Protein AF-A0A949XVE2-F1 (afdb_monomer_lite)

Foldseek 3Di:
DPPDPEDDPCLLAADAEDEDEDDALVRLLRSLPRHRYQAYEYEYDLNQQPRVVPHCLVRLLSHLEYEDEPVSLVSRPCNVSSLLNHQWYWYQHVQQAIKIWHQAPVRDIDIDGDGQQAEPDDFPDQPCLRVLLVVQLVVQCVVVVHTGHHDHPVSNVVSSLLSSLFSQVVSHDPDDDTDDPVSSVVCVVVSYPPPPDPDPPDDDDDDDD

pLDDT: mean 90.98, std 14.24, range [38.12, 98.69]

Sequence (209 aa):
HAALRSVPPEAASPCDLRVVGSLPNRLAGEALRAPGAAVRYFAPAMRNMFDCNPPLSDFAEAIDVLSCNRREWESLADREEVAWRVPVLAITDGPEGSTVRFTTLEGDPGRVKVPAFPRSHPPRDTNRAGEAYAATLLATLLDAGWRPGVVERTLVEVAATRASAAAALELDRADFGFPTPEEIDEALRAGRVGAGRAFPEGAAQSNVP

Secondary structure (DSSP, 8-state):
-----S--GGGGS-EEEEEEES--HHHHHHHHHSTTEEEEEEE--HHHHH--SS-SGGGGGG-SEEEEEHHHHHH-TTHHHHHHH-SEEEEE-GGG-EEEEEE-TTS-EEEEEEPPPPBSS--S--TTHHHHHHHHHHHHHHHTT--SS---HHHHHHHHHHHHHHHHHHTT-SSS----HHHHHHHHHHTSBSSS----S--------

Radius of gyration: 17.99 Å; chains: 1; bounding box: 45×34×53 Å

Structure (mmCIF, N/CA/C/O backbone):
data_AF-A0A949XVE2-F1
#
_entry.id   AF-A0A949XVE2-F1
#
loop_
_atom_site.group_PDB
_atom_site.id
_atom_site.type_symbol
_atom_site.label_atom_id
_atom_site.label_alt_id
_atom_site.label_comp_id
_atom_site.label_asym_id
_atom_site.label_entity_id
_atom_site.label_seq_id
_atom_site.pdbx_PDB_ins_code
_atom_site.Cartn_x
_atom_site.Cartn_y
_atom_site.Cartn_z
_atom_site.occupancy
_atom_site.B_iso_or_equiv
_atom_site.auth_seq_id
_atom_site.auth_comp_id
_atom_site.auth_asym_id
_atom_site.auth_atom_id
_atom_site.pdbx_PDB_model_num
ATOM 1 N N . HIS A 1 1 ? -26.746 6.213 -10.204 1.00 44.81 1 HIS A N 1
ATOM 2 C CA . HIS A 1 1 ? -26.113 5.524 -9.062 1.00 44.81 1 HIS A CA 1
ATOM 3 C C . HIS A 1 1 ? -26.909 5.828 -7.805 1.00 44.81 1 HIS A C 1
ATOM 5 O O . HIS A 1 1 ? -27.024 6.996 -7.456 1.00 44.81 1 HIS A O 1
ATOM 11 N N . ALA A 1 2 ? -27.504 4.822 -7.158 1.00 47.97 2 ALA A N 1
ATOM 12 C CA . ALA A 1 2 ? -28.068 5.009 -5.824 1.00 47.97 2 ALA A CA 1
ATOM 13 C C . ALA A 1 2 ? -26.916 5.382 -4.879 1.00 47.97 2 ALA A C 1
ATOM 15 O O . ALA A 1 2 ? -25.936 4.644 -4.790 1.00 47.97 2 ALA A O 1
ATOM 16 N N . ALA A 1 3 ? -26.986 6.554 -4.250 1.00 68.44 3 ALA A N 1
ATOM 17 C CA . ALA A 1 3 ? -25.988 6.954 -3.269 1.00 68.44 3 ALA A CA 1
ATOM 18 C C . ALA A 1 3 ? -26.095 5.993 -2.077 1.00 68.44 3 ALA A C 1
ATOM 20 O O . ALA A 1 3 ? -27.118 5.999 -1.391 1.00 68.44 3 ALA A O 1
ATOM 21 N N . LEU A 1 4 ? -25.082 5.147 -1.861 1.00 74.94 4 LEU A N 1
ATOM 22 C CA . LEU A 1 4 ? -24.976 4.361 -0.631 1.00 74.94 4 LEU A CA 1
ATOM 23 C C . LEU A 1 4 ? -25.056 5.325 0.558 1.00 74.94 4 LEU A C 1
ATOM 25 O O . LEU A 1 4 ? -24.340 6.324 0.597 1.00 74.94 4 LEU A O 1
ATOM 29 N N . ARG A 1 5 ? -25.962 5.047 1.498 1.00 83.75 5 ARG A N 1
ATOM 30 C CA . ARG A 1 5 ? -26.179 5.869 2.703 1.00 83.75 5 ARG A CA 1
ATOM 31 C C . ARG A 1 5 ? -25.670 5.208 3.982 1.00 83.75 5 ARG A C 1
ATOM 33 O O . ARG A 1 5 ? -25.568 5.885 4.998 1.00 83.75 5 ARG A O 1
ATOM 40 N N . SER A 1 6 ? -25.375 3.914 3.919 1.00 87.38 6 SER A N 1
ATOM 41 C CA . SER A 1 6 ? -24.876 3.100 5.025 1.00 87.38 6 SER A CA 1
ATOM 42 C C . SER A 1 6 ? -24.072 1.926 4.483 1.00 87.38 6 SER A C 1
ATOM 44 O O . SER A 1 6 ? -24.310 1.470 3.360 1.00 87.38 6 SER A O 1
ATOM 46 N N . VAL A 1 7 ? -23.148 1.421 5.292 1.00 88.25 7 VAL A N 1
ATOM 47 C CA . VAL A 1 7 ? -22.422 0.182 5.002 1.00 88.25 7 VAL A CA 1
ATOM 48 C C . VAL A 1 7 ? -23.368 -1.025 5.151 1.00 88.25 7 VAL A C 1
ATOM 50 O O . VAL A 1 7 ? -24.167 -1.053 6.090 1.00 88.25 7 VAL A O 1
ATOM 53 N N . PRO A 1 8 ? -23.335 -2.003 4.227 1.00 88.38 8 PRO A N 1
ATOM 54 C CA . PRO A 1 8 ? -24.181 -3.192 4.301 1.00 88.38 8 PRO A CA 1
ATOM 55 C C . PRO A 1 8 ? -23.819 -4.081 5.516 1.00 88.38 8 PRO A C 1
ATOM 57 O O . PRO A 1 8 ? -22.637 -4.154 5.866 1.00 88.38 8 PRO A O 1
ATOM 60 N N . PRO A 1 9 ? -24.786 -4.768 6.163 1.00 86.75 9 PRO A N 1
ATOM 61 C CA . PRO A 1 9 ? -24.531 -5.626 7.331 1.00 86.75 9 PRO A CA 1
ATOM 62 C C . PRO A 1 9 ? -23.472 -6.708 7.092 1.00 86.75 9 PRO A C 1
ATOM 64 O O . PRO A 1 9 ? -22.739 -7.077 8.007 1.00 86.75 9 PRO A O 1
ATOM 67 N N . GLU A 1 10 ? -23.353 -7.181 5.853 1.00 88.94 10 GLU A N 1
ATOM 68 C CA . GLU A 1 10 ? -22.374 -8.167 5.402 1.00 88.94 10 GLU A CA 1
ATOM 69 C C . GLU A 1 10 ? -20.933 -7.707 5.640 1.00 88.94 10 GLU A C 1
ATOM 71 O O . GLU A 1 10 ? -20.047 -8.548 5.785 1.00 88.94 10 GLU A O 1
ATOM 76 N N . ALA A 1 11 ? -20.691 -6.395 5.754 1.00 88.06 11 ALA A N 1
ATOM 77 C CA . ALA A 1 11 ? -19.387 -5.860 6.121 1.00 88.06 11 ALA A CA 1
ATOM 78 C C . ALA A 1 11 ? -18.927 -6.299 7.518 1.00 88.06 11 ALA A C 1
ATOM 80 O O . ALA A 1 11 ? -17.738 -6.220 7.784 1.00 88.06 11 ALA A O 1
ATOM 81 N N . ALA A 1 12 ? -19.818 -6.771 8.397 1.00 92.00 12 ALA A N 1
ATOM 82 C CA . ALA A 1 12 ? -19.460 -7.342 9.698 1.00 92.00 12 ALA A CA 1
ATOM 83 C C . ALA A 1 12 ? -19.084 -8.837 9.634 1.00 92.00 12 ALA A C 1
ATOM 85 O O . ALA A 1 12 ? -18.747 -9.431 10.662 1.00 92.00 12 ALA A O 1
ATOM 86 N N . SER A 1 13 ? -19.162 -9.464 8.455 1.00 94.50 13 SER A N 1
ATOM 87 C CA . SER A 1 13 ? -18.815 -10.878 8.289 1.00 94.50 13 SER A CA 1
ATOM 88 C C . SER A 1 13 ? -17.315 -11.100 8.513 1.00 94.50 13 SER A C 1
ATOM 90 O O . SER A 1 13 ? -16.512 -10.250 8.111 1.00 94.50 13 SER A O 1
ATOM 92 N N . PRO A 1 14 ? -16.915 -12.237 9.113 1.00 97.12 14 PRO A N 1
ATOM 93 C CA . PRO A 1 14 ? -15.511 -12.606 9.222 1.00 97.12 14 PRO A CA 1
ATOM 94 C C . PRO A 1 14 ? -14.820 -12.653 7.856 1.00 97.12 14 PRO A C 1
ATOM 96 O O . PRO A 1 14 ? -15.333 -13.273 6.923 1.00 97.12 14 PRO A O 1
ATOM 99 N N . CYS A 1 15 ? -13.655 -12.022 7.741 1.00 95.81 15 CYS A N 1
ATOM 100 C CA . CYS A 1 15 ? -12.800 -12.100 6.562 1.00 95.81 15 CYS A CA 1
ATOM 101 C C . CYS A 1 15 ? -11.327 -11.896 6.934 1.00 95.81 15 CYS A C 1
ATOM 103 O O . CYS A 1 15 ? -11.005 -11.210 7.905 1.00 95.81 15 CYS A O 1
ATOM 105 N N . ASP A 1 16 ? -10.418 -12.456 6.139 1.00 95.56 16 ASP A N 1
ATOM 106 C CA . ASP A 1 16 ? -8.980 -12.262 6.363 1.00 95.56 16 ASP A CA 1
ATOM 107 C C . ASP A 1 16 ? -8.553 -10.824 6.047 1.00 95.56 16 ASP A C 1
ATOM 109 O O . ASP A 1 16 ? -7.753 -10.222 6.761 1.00 95.56 16 ASP A O 1
ATOM 113 N N . LEU A 1 17 ? -9.138 -10.245 4.997 1.00 97.12 17 LEU A N 1
ATOM 114 C CA . LEU A 1 17 ? -8.822 -8.907 4.525 1.00 97.12 17 LEU A CA 1
ATOM 115 C C . LEU A 1 17 ? -10.094 -8.133 4.172 1.00 97.12 17 LEU A C 1
ATOM 117 O O . LEU A 1 17 ? -10.945 -8.610 3.419 1.00 97.12 17 LEU A O 1
ATOM 121 N N . ARG A 1 18 ? -10.188 -6.896 4.662 1.00 97.50 18 ARG A N 1
ATOM 122 C CA . ARG A 1 18 ? -11.162 -5.902 4.211 1.00 97.50 18 ARG A CA 1
ATOM 123 C C . ARG A 1 18 ? -10.459 -4.773 3.474 1.00 97.50 18 ARG A C 1
ATOM 125 O O . ARG A 1 18 ? -9.683 -4.027 4.063 1.00 97.50 18 ARG A O 1
ATOM 132 N N . VAL A 1 19 ? -10.783 -4.629 2.194 1.00 97.25 19 VAL A N 1
ATOM 133 C CA . VAL A 1 19 ? -10.311 -3.538 1.337 1.00 97.25 19 VAL A CA 1
ATOM 134 C C . VAL A 1 19 ? -11.398 -2.477 1.265 1.00 97.25 19 VAL A C 1
ATOM 136 O O . VAL A 1 19 ? -12.495 -2.731 0.769 1.00 97.25 19 VAL A O 1
ATOM 139 N N . VAL A 1 20 ? -11.093 -1.277 1.747 1.00 96.81 20 VAL A N 1
ATOM 140 C CA . VAL A 1 20 ? -11.961 -0.110 1.615 1.00 96.81 20 VAL A CA 1
ATOM 141 C C . VAL A 1 20 ? -11.298 0.856 0.649 1.00 96.81 20 VAL A C 1
ATOM 143 O O . VAL A 1 20 ? -10.255 1.435 0.933 1.00 96.81 20 VAL A O 1
ATOM 146 N N . GLY A 1 21 ? -11.905 1.016 -0.519 1.00 93.31 21 GLY A N 1
ATOM 147 C CA . GLY A 1 21 ? -11.449 1.945 -1.537 1.00 93.31 21 GLY A CA 1
ATOM 148 C C . GLY A 1 21 ? -12.597 2.830 -1.968 1.00 93.31 21 GLY A C 1
ATOM 149 O O . GLY A 1 21 ? -13.732 2.377 -2.107 1.00 93.31 21 GLY A O 1
ATOM 150 N N . SER A 1 22 ? -12.304 4.097 -2.225 1.00 84.06 22 SER A N 1
ATOM 151 C CA . SER A 1 22 ? -13.236 4.963 -2.940 1.00 84.06 22 SER A CA 1
ATOM 152 C C . SER A 1 22 ? -14.628 5.195 -2.295 1.00 84.06 22 SER A C 1
ATOM 154 O O . SER A 1 22 ? -15.584 5.557 -2.986 1.00 84.06 22 SER A O 1
ATOM 156 N N . LEU A 1 23 ? -14.754 5.067 -0.973 1.00 93.12 23 LEU A N 1
ATOM 157 C CA . LEU A 1 23 ? -15.946 5.489 -0.221 1.00 93.12 23 LEU A CA 1
ATOM 158 C C . LEU A 1 23 ? -15.749 6.897 0.366 1.00 93.12 23 LEU A C 1
ATOM 160 O O . LEU A 1 23 ? -14.611 7.244 0.662 1.00 93.12 23 LEU A O 1
ATOM 164 N N . PRO A 1 24 ? -16.804 7.712 0.569 1.00 94.12 24 PRO A N 1
ATOM 165 C CA . PRO A 1 24 ? -16.736 8.905 1.426 1.00 94.12 24 PRO A CA 1
ATOM 166 C C . PRO A 1 24 ? -16.254 8.557 2.841 1.00 94.12 24 PRO A C 1
ATOM 168 O O . PRO A 1 24 ? -16.519 7.442 3.299 1.00 94.12 24 PRO A O 1
ATOM 171 N N . ASN A 1 25 ? -15.614 9.489 3.557 1.00 96.38 25 ASN A N 1
ATOM 172 C CA . ASN A 1 25 ? -14.935 9.179 4.825 1.00 96.38 25 ASN A CA 1
ATOM 173 C C . ASN A 1 25 ? -15.865 8.570 5.871 1.00 96.38 25 ASN A C 1
ATOM 175 O O . ASN A 1 25 ? -15.486 7.629 6.562 1.00 96.38 25 ASN A O 1
ATOM 179 N N . ARG A 1 26 ? -17.118 9.032 5.931 1.00 96.12 26 ARG A N 1
ATOM 180 C CA . ARG A 1 26 ? -18.117 8.462 6.839 1.00 96.12 26 ARG A CA 1
ATOM 181 C C . ARG A 1 26 ? -18.312 6.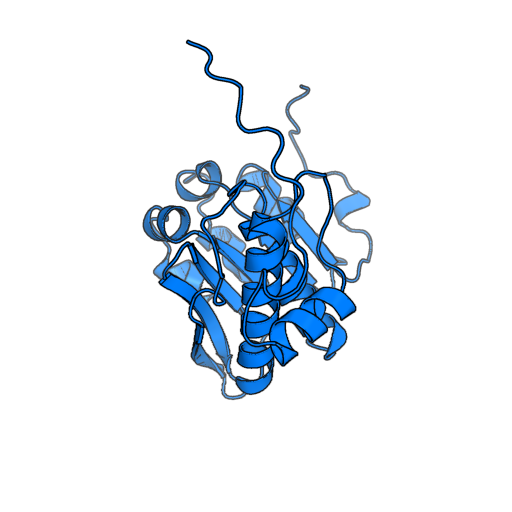963 6.592 1.00 96.12 26 ARG A C 1
ATOM 183 O O . ARG A 1 26 ? -18.226 6.172 7.525 1.00 96.12 26 ARG A O 1
ATOM 190 N N . LEU A 1 27 ? -18.552 6.573 5.339 1.00 95.94 27 LEU A N 1
ATOM 191 C CA . LEU A 1 27 ? -18.778 5.172 4.972 1.00 95.94 27 LEU A CA 1
ATOM 192 C C . LEU A 1 27 ? -17.489 4.351 5.048 1.00 95.94 27 LEU A C 1
ATOM 194 O O . LEU A 1 27 ? -17.534 3.184 5.425 1.00 95.94 27 LEU A O 1
ATOM 198 N N . ALA A 1 28 ? -16.343 4.954 4.724 1.00 96.81 28 ALA A N 1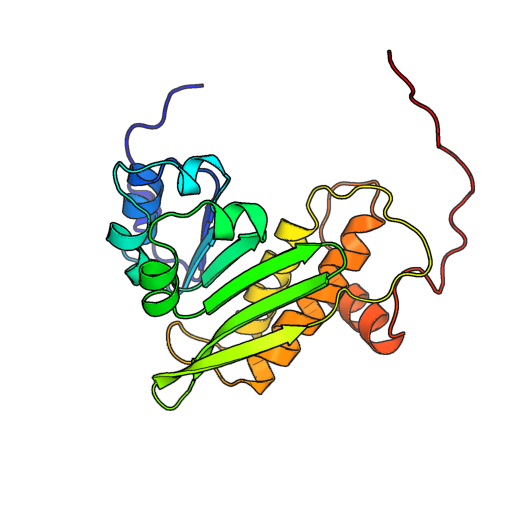
ATOM 199 C CA . ALA A 1 28 ? -15.048 4.310 4.891 1.00 96.81 28 ALA A CA 1
ATOM 200 C C . ALA A 1 28 ? -14.793 3.973 6.367 1.00 96.81 28 ALA A C 1
ATOM 202 O O . ALA A 1 28 ? -14.496 2.826 6.689 1.00 96.81 28 ALA A O 1
ATOM 203 N N . GLY A 1 29 ? -14.996 4.939 7.266 1.00 97.06 29 GLY A N 1
ATOM 204 C CA . GLY A 1 29 ? -14.857 4.751 8.706 1.00 97.06 29 GLY A CA 1
ATOM 205 C C . GLY A 1 29 ? -15.846 3.733 9.277 1.00 97.06 29 GLY A C 1
ATOM 206 O O . GLY A 1 29 ? -15.459 2.918 10.109 1.00 97.06 29 GLY A O 1
ATOM 207 N N . GLU A 1 30 ? -17.105 3.728 8.824 1.00 96.88 30 GLU A N 1
ATOM 208 C CA . GLU A 1 30 ? -18.083 2.686 9.182 1.00 96.88 30 GLU A CA 1
ATOM 209 C C . GLU A 1 30 ? -17.600 1.287 8.737 1.00 96.88 30 GLU A C 1
ATOM 211 O O . GLU A 1 30 ? -17.614 0.347 9.531 1.00 96.88 30 GLU A O 1
ATOM 216 N N . ALA A 1 31 ? -17.108 1.144 7.500 1.00 97.06 31 ALA A N 1
ATOM 217 C CA . ALA A 1 31 ? -16.666 -0.141 6.952 1.00 97.06 31 ALA A CA 1
ATOM 218 C C . ALA A 1 31 ? -15.383 -0.662 7.620 1.00 97.06 31 ALA A C 1
ATOM 220 O O . ALA A 1 31 ? -15.258 -1.857 7.893 1.00 97.06 31 ALA A O 1
ATOM 221 N N . LEU A 1 32 ? -14.432 0.226 7.909 1.00 97.56 32 LEU A N 1
ATOM 222 C CA . LEU A 1 32 ? -13.174 -0.110 8.578 1.00 97.56 32 LEU A CA 1
ATOM 223 C C . LEU A 1 32 ? -13.391 -0.498 10.048 1.00 97.56 32 LEU A C 1
ATOM 225 O O . LEU A 1 32 ? -12.736 -1.410 10.545 1.00 97.56 32 LEU A O 1
ATOM 229 N N . ARG A 1 33 ? -14.340 0.144 10.742 1.00 97.31 33 ARG A N 1
ATOM 230 C CA . ARG A 1 33 ? -14.673 -0.182 12.141 1.00 97.31 33 ARG A CA 1
ATOM 231 C C . ARG A 1 33 ? -15.575 -1.403 12.299 1.00 97.31 33 ARG A C 1
ATOM 233 O O . ARG A 1 33 ? -15.694 -1.905 13.415 1.00 97.31 33 ARG A O 1
ATOM 240 N N . ALA A 1 34 ? -16.227 -1.872 11.234 1.00 96.94 34 ALA A N 1
ATOM 241 C CA . ALA A 1 34 ? -17.043 -3.077 11.318 1.00 96.94 34 ALA A CA 1
ATOM 242 C C . ALA A 1 34 ? -16.195 -4.263 11.839 1.00 96.94 34 ALA A C 1
ATOM 244 O O . ALA A 1 34 ? -15.020 -4.389 11.485 1.00 96.94 34 ALA A O 1
ATOM 245 N N . PRO A 1 35 ? -16.743 -5.144 12.687 1.00 96.06 35 PRO A N 1
ATOM 246 C CA . PRO A 1 35 ? -15.991 -6.283 13.207 1.00 96.06 35 PRO A CA 1
ATOM 247 C C . PRO A 1 35 ? -15.708 -7.318 12.105 1.00 96.06 35 PRO A C 1
ATOM 249 O O . PRO A 1 35 ? -16.208 -7.207 10.986 1.00 96.06 35 PRO A O 1
ATOM 252 N N . GLY A 1 36 ? -14.901 -8.333 12.417 1.00 95.44 36 GLY A N 1
ATOM 253 C CA . GLY A 1 36 ? -14.737 -9.531 11.583 1.00 95.44 36 GLY A CA 1
ATOM 254 C C . GLY A 1 36 ? -13.540 -9.534 10.628 1.00 95.44 36 GLY A C 1
ATOM 255 O O . GLY A 1 36 ? -13.120 -10.612 10.225 1.00 95.44 36 GLY A O 1
ATOM 256 N N . ALA A 1 37 ? -12.945 -8.384 10.306 1.00 97.19 37 ALA A N 1
ATOM 257 C CA . ALA A 1 37 ? -11.731 -8.349 9.489 1.00 97.19 37 ALA A CA 1
ATOM 258 C C . ALA A 1 37 ? -10.484 -8.640 10.334 1.00 97.19 37 ALA A C 1
ATOM 260 O O . ALA A 1 37 ? -10.284 -7.992 11.362 1.00 97.19 37 ALA A O 1
ATOM 261 N N . ALA A 1 38 ? -9.631 -9.561 9.881 1.00 96.69 38 ALA A N 1
ATOM 262 C CA . ALA A 1 38 ? -8.312 -9.760 10.479 1.00 96.69 38 ALA A CA 1
ATOM 263 C C . ALA A 1 38 ? -7.327 -8.646 10.085 1.00 96.69 38 ALA A C 1
ATOM 265 O O . ALA A 1 38 ? -6.488 -8.274 10.899 1.00 96.69 38 ALA A O 1
ATOM 266 N N . VAL A 1 39 ? -7.448 -8.106 8.864 1.00 98.00 39 VAL A N 1
ATOM 267 C CA . VAL A 1 39 ? -6.665 -6.972 8.345 1.00 98.00 39 VAL A CA 1
ATOM 268 C C . VAL A 1 39 ? -7.566 -5.990 7.599 1.00 98.00 39 VAL A C 1
ATOM 270 O O . VAL A 1 39 ? -8.447 -6.389 6.836 1.00 98.00 39 VAL A O 1
ATOM 273 N N . ARG A 1 40 ? -7.335 -4.691 7.791 1.00 98.38 40 ARG A N 1
ATOM 274 C CA . ARG A 1 40 ? -8.104 -3.586 7.211 1.00 98.38 40 ARG A CA 1
ATOM 275 C C . ARG A 1 40 ? -7.184 -2.685 6.400 1.00 98.38 40 ARG A C 1
ATOM 277 O O . ARG A 1 40 ? -6.314 -2.001 6.936 1.00 98.38 40 ARG A O 1
ATOM 284 N N . TYR A 1 41 ? -7.401 -2.673 5.095 1.00 98.50 41 TYR A N 1
ATOM 285 C CA . TYR A 1 41 ? -6.657 -1.853 4.153 1.00 98.50 41 TYR A CA 1
ATOM 286 C C . TYR A 1 41 ? -7.525 -0.696 3.653 1.00 98.50 41 TYR A C 1
ATOM 288 O O . TYR A 1 41 ? -8.676 -0.902 3.253 1.00 98.50 41 TYR A O 1
ATOM 296 N N . PHE A 1 42 ? -6.961 0.511 3.633 1.00 98.31 42 PHE A N 1
ATOM 297 C CA . PHE A 1 42 ? -7.606 1.702 3.095 1.00 98.31 42 PHE A CA 1
ATOM 298 C C . PHE A 1 42 ? -6.817 2.280 1.913 1.00 98.31 42 PHE A C 1
ATOM 300 O O . PHE A 1 42 ? -5.653 2.658 2.047 1.00 98.31 42 PHE A O 1
ATOM 307 N N . ALA A 1 43 ? -7.488 2.386 0.763 1.00 96.44 43 ALA A N 1
ATOM 308 C CA . ALA A 1 43 ? -7.037 3.129 -0.413 1.00 96.44 43 ALA A CA 1
ATOM 309 C C . ALA A 1 43 ? -7.883 4.404 -0.557 1.00 96.44 43 ALA A C 1
ATOM 311 O O . ALA A 1 43 ? -8.929 4.381 -1.229 1.00 96.44 43 ALA A O 1
ATOM 312 N N . PRO A 1 44 ? -7.500 5.507 0.107 1.00 95.06 44 PRO A N 1
ATOM 313 C CA . PRO A 1 44 ? -8.156 6.785 -0.105 1.00 95.06 44 PRO A CA 1
ATOM 314 C C . PRO A 1 44 ? -7.966 7.255 -1.548 1.00 95.06 44 PRO A C 1
ATOM 316 O O . PRO A 1 44 ? -6.961 6.973 -2.188 1.00 95.06 44 PRO A O 1
ATOM 319 N N . ALA A 1 45 ? -8.931 8.025 -2.035 1.00 92.81 45 ALA A N 1
ATOM 320 C CA . ALA A 1 45 ? -8.766 8.871 -3.210 1.00 92.81 45 ALA A CA 1
ATOM 321 C C . ALA A 1 45 ? -8.629 10.335 -2.766 1.00 92.81 45 ALA A C 1
ATOM 323 O O . ALA A 1 45 ? -8.960 10.672 -1.629 1.00 92.81 45 ALA A O 1
ATOM 324 N N . MET A 1 46 ? -8.266 11.242 -3.677 1.00 94.06 46 MET A N 1
ATOM 325 C CA . MET A 1 46 ? -8.201 12.691 -3.396 1.00 94.06 46 MET A CA 1
ATOM 326 C C . MET A 1 46 ? -9.424 13.246 -2.639 1.00 94.06 46 MET A C 1
ATOM 328 O O . MET A 1 46 ? -9.262 14.097 -1.770 1.00 94.06 46 MET A O 1
ATOM 332 N N . ARG A 1 47 ? -10.647 12.755 -2.907 1.00 94.06 47 ARG A N 1
ATOM 333 C CA . ARG A 1 47 ? -11.850 13.193 -2.167 1.00 94.06 47 ARG A CA 1
ATOM 334 C C . ARG A 1 47 ? -11.754 12.948 -0.660 1.00 94.06 47 ARG A C 1
ATOM 336 O O . ARG A 1 47 ? -12.269 13.749 0.101 1.00 94.06 47 ARG A O 1
ATOM 343 N N . ASN A 1 48 ? -11.114 11.855 -0.248 1.00 95.69 48 ASN A N 1
ATOM 344 C CA . ASN A 1 48 ? -10.979 11.469 1.152 1.00 95.69 48 ASN A CA 1
ATOM 345 C C . ASN A 1 48 ? -10.049 12.435 1.881 1.00 95.69 48 ASN A C 1
ATOM 347 O O . ASN A 1 48 ? -10.308 12.786 3.024 1.00 95.69 48 ASN A O 1
ATOM 351 N N . MET A 1 49 ? -9.018 12.912 1.180 1.00 94.94 49 MET A N 1
ATOM 352 C CA . MET A 1 49 ? -8.014 13.822 1.729 1.00 94.94 49 MET A CA 1
ATOM 353 C C . MET A 1 49 ? -8.564 15.226 2.005 1.00 94.94 49 MET A C 1
ATOM 355 O O . MET A 1 49 ? -8.043 15.927 2.866 1.00 94.94 49 MET A O 1
ATOM 359 N N . PHE A 1 50 ? -9.624 15.626 1.295 1.00 93.75 50 PHE A N 1
ATOM 360 C CA . PHE A 1 50 ? -10.302 16.913 1.485 1.00 93.75 50 PHE A CA 1
ATOM 361 C C . PHE A 1 50 ? -11.578 16.831 2.327 1.00 93.75 50 PHE A C 1
ATOM 363 O O . PHE A 1 50 ? -12.130 17.867 2.699 1.00 93.75 50 PHE A O 1
ATOM 370 N N . ASP A 1 51 ? -12.082 15.628 2.586 1.00 91.62 51 ASP A N 1
ATOM 371 C CA . ASP A 1 51 ? -13.313 15.434 3.340 1.00 91.62 51 ASP A CA 1
ATOM 372 C C . ASP A 1 51 ? -13.027 15.599 4.839 1.00 91.62 51 ASP A C 1
ATOM 374 O O . ASP A 1 51 ? -12.368 14.778 5.472 1.00 91.62 51 ASP A O 1
ATOM 378 N N . CYS A 1 52 ? -13.506 16.708 5.401 1.00 90.62 52 CYS A N 1
ATOM 379 C CA . CYS A 1 52 ? -13.356 17.039 6.813 1.00 90.62 52 CYS A CA 1
ATOM 380 C C . CYS A 1 52 ? -14.517 16.528 7.680 1.00 90.62 52 CYS A C 1
ATOM 382 O O . CYS A 1 52 ? -14.610 16.917 8.844 1.00 90.62 52 CYS A O 1
ATOM 384 N N . ASN A 1 53 ? -15.421 15.696 7.144 1.00 90.81 53 ASN A N 1
ATOM 385 C CA . ASN A 1 53 ? -16.585 15.214 7.883 1.00 90.81 53 ASN A CA 1
ATOM 386 C C . ASN A 1 53 ? -16.923 13.729 7.612 1.00 90.81 53 ASN A C 1
ATOM 388 O O . ASN A 1 53 ? -17.799 13.419 6.794 1.00 90.81 53 ASN A O 1
ATOM 392 N N . PRO A 1 54 ? -16.325 12.796 8.374 1.00 94.38 54 PRO A N 1
ATOM 393 C CA . PRO A 1 54 ? -15.240 13.005 9.339 1.00 94.38 54 PRO A CA 1
ATOM 394 C C . PRO A 1 54 ? -13.867 13.159 8.649 1.00 94.38 54 PRO A C 1
ATOM 396 O O . PRO A 1 54 ? -13.698 12.647 7.537 1.00 94.38 54 PRO A O 1
ATOM 399 N N . PRO A 1 55 ? -12.875 13.812 9.287 1.00 96.44 55 PRO A N 1
ATOM 400 C CA . PRO A 1 55 ? -11.475 13.733 8.861 1.00 96.44 55 PRO A CA 1
ATOM 401 C C . PRO A 1 55 ? -10.933 12.293 8.971 1.00 96.44 55 PRO A C 1
ATOM 403 O O . PRO A 1 55 ? -11.555 11.428 9.595 1.00 96.44 55 PRO A O 1
ATOM 406 N N . LEU A 1 56 ? -9.773 12.008 8.367 1.00 96.75 56 LEU A N 1
ATOM 407 C CA . LEU A 1 56 ? -9.181 10.660 8.409 1.00 96.75 56 LEU A CA 1
ATOM 408 C C . LEU A 1 56 ? -8.711 10.280 9.814 1.00 96.75 56 LEU A C 1
ATOM 410 O O . LEU A 1 56 ? -8.825 9.112 10.193 1.00 96.75 56 LEU A O 1
ATOM 414 N N . SER A 1 57 ? -8.208 11.236 10.597 1.00 97.62 57 SER A N 1
ATOM 415 C CA . SER A 1 57 ? -7.707 10.992 11.949 1.00 97.62 57 SER A CA 1
ATOM 416 C C . SER A 1 57 ? -8.763 10.380 12.869 1.00 97.62 57 SER A C 1
ATOM 418 O O . SER A 1 57 ? -8.421 9.504 13.669 1.00 97.62 57 SER A O 1
ATOM 420 N N . ASP A 1 58 ? -10.042 10.728 12.694 1.00 97.81 58 ASP A N 1
ATOM 421 C CA . ASP A 1 58 ? -11.171 10.197 13.471 1.00 97.81 58 ASP A CA 1
ATOM 422 C C . ASP A 1 58 ? -11.299 8.670 13.386 1.00 97.81 58 ASP A C 1
ATOM 424 O O . ASP A 1 58 ? -11.828 8.034 14.301 1.00 97.81 58 ASP A O 1
ATOM 428 N N . PHE A 1 59 ? -10.865 8.059 12.281 1.00 97.62 59 PHE A N 1
ATOM 429 C CA . PHE A 1 59 ? -10.949 6.612 12.068 1.00 97.62 59 PHE A CA 1
ATOM 430 C C . PHE A 1 59 ? -9.610 5.958 11.721 1.00 97.62 59 PHE A C 1
ATOM 432 O O . PHE A 1 59 ? -9.595 4.785 11.356 1.00 97.62 59 PHE A O 1
ATOM 439 N N . ALA A 1 60 ? -8.491 6.667 11.883 1.00 97.69 60 ALA A N 1
ATOM 440 C CA . ALA A 1 60 ? -7.166 6.159 11.538 1.00 97.69 60 ALA A CA 1
ATOM 441 C C . ALA A 1 60 ? -6.782 4.878 12.304 1.00 97.69 60 ALA A C 1
ATOM 443 O O . ALA A 1 60 ? -6.174 3.988 11.725 1.00 97.69 60 ALA A O 1
ATOM 444 N N . GLU A 1 61 ? -7.211 4.727 13.561 1.00 97.12 61 GLU A N 1
ATOM 445 C CA . GLU A 1 61 ? -6.989 3.508 14.368 1.00 97.12 61 GLU A CA 1
ATOM 446 C C . GLU A 1 61 ? -7.713 2.266 13.814 1.00 97.12 61 GLU A C 1
ATOM 448 O O . GLU A 1 61 ? -7.412 1.126 14.174 1.00 97.12 61 GLU A O 1
ATOM 453 N N . ALA A 1 62 ? -8.701 2.474 12.939 1.00 98.00 62 ALA A N 1
ATOM 454 C CA . ALA A 1 62 ? -9.400 1.396 12.255 1.00 98.00 62 ALA A CA 1
ATOM 455 C C . ALA A 1 62 ? -8.704 0.961 10.953 1.00 98.00 62 ALA A C 1
ATOM 457 O O . ALA A 1 62 ? -9.225 0.100 10.247 1.00 98.00 62 ALA A O 1
ATOM 458 N N . ILE A 1 63 ? -7.561 1.560 10.617 1.00 98.38 63 ILE A N 1
ATOM 459 C CA . ILE A 1 63 ? -6.792 1.274 9.410 1.00 98.38 63 ILE A CA 1
ATOM 460 C C . ILE A 1 63 ? -5.508 0.562 9.820 1.00 98.38 63 ILE A C 1
ATOM 462 O O . ILE A 1 63 ? -4.703 1.117 10.559 1.00 98.38 63 ILE A O 1
ATOM 466 N N . ASP A 1 64 ? -5.289 -0.641 9.294 1.00 98.44 64 ASP A N 1
ATOM 467 C CA . ASP A 1 64 ? -4.051 -1.388 9.534 1.00 98.44 64 ASP A CA 1
ATOM 468 C C . ASP A 1 64 ? -2.988 -1.039 8.485 1.00 98.44 64 ASP A C 1
ATOM 470 O O . ASP A 1 64 ? -1.802 -0.929 8.797 1.00 98.44 64 ASP A O 1
ATOM 474 N N . VAL A 1 65 ? -3.426 -0.823 7.240 1.00 98.56 65 VAL A N 1
ATOM 475 C CA . VAL A 1 65 ? -2.574 -0.407 6.123 1.00 98.56 65 VAL A CA 1
ATOM 476 C C . VAL A 1 65 ? -3.258 0.703 5.328 1.00 98.56 65 VAL A C 1
ATOM 478 O O . VAL A 1 65 ? -4.384 0.528 4.861 1.00 98.56 65 VAL A O 1
ATOM 481 N N . LEU A 1 66 ? -2.571 1.827 5.124 1.00 98.38 66 LEU A N 1
ATOM 482 C CA . LEU A 1 66 ? -2.994 2.903 4.223 1.00 98.38 66 LEU A CA 1
ATOM 483 C C . LEU A 1 66 ? -2.011 3.008 3.060 1.00 98.38 66 LEU A C 1
ATOM 485 O O . LEU A 1 66 ? -0.804 3.111 3.286 1.00 98.38 66 LEU A O 1
ATOM 489 N N . SER A 1 67 ? -2.507 3.048 1.821 1.00 97.94 67 SER A N 1
ATOM 490 C CA . SER A 1 67 ? -1.674 3.396 0.664 1.00 97.94 67 SER A CA 1
ATOM 491 C C . SER A 1 67 ? -2.275 4.523 -0.162 1.00 97.94 67 SER A C 1
ATOM 493 O O . SER A 1 67 ? -3.460 4.508 -0.477 1.00 97.94 67 SER A O 1
ATOM 495 N N . CYS A 1 68 ? -1.448 5.509 -0.496 1.00 97.56 68 CYS A N 1
ATOM 496 C CA . CYS A 1 68 ? -1.822 6.651 -1.325 1.00 97.56 68 CYS A CA 1
ATOM 497 C C . CYS A 1 68 ? -0.603 7.181 -2.089 1.00 97.56 68 CYS A C 1
ATOM 499 O O . CYS A 1 68 ? 0.535 6.760 -1.847 1.00 97.56 68 CYS A O 1
ATOM 501 N N . ASN A 1 69 ? -0.820 8.099 -3.027 1.00 97.12 69 ASN A N 1
ATOM 502 C CA . ASN A 1 69 ? 0.285 8.813 -3.666 1.00 97.12 69 ASN A CA 1
ATOM 503 C C . ASN A 1 69 ? 0.714 10.054 -2.859 1.00 97.12 69 ASN A C 1
ATOM 505 O O . ASN A 1 69 ? -0.000 10.537 -1.981 1.00 97.12 69 ASN A O 1
ATOM 509 N N . ARG A 1 70 ? 1.901 10.590 -3.164 1.00 97.44 70 ARG A N 1
ATOM 510 C CA . ARG A 1 70 ? 2.494 11.763 -2.504 1.00 97.44 70 ARG A CA 1
ATOM 511 C C . ARG A 1 70 ? 1.543 12.953 -2.461 1.00 97.44 70 ARG A C 1
ATOM 513 O O . ARG A 1 70 ? 1.401 13.576 -1.416 1.00 97.44 70 ARG A O 1
ATOM 520 N N . ARG A 1 71 ? 0.887 13.254 -3.582 1.00 96.50 71 ARG A N 1
ATOM 521 C CA . ARG A 1 71 ? -0.007 14.409 -3.705 1.00 96.50 71 ARG A CA 1
ATOM 522 C C . ARG A 1 71 ? -1.243 14.258 -2.824 1.00 96.50 71 ARG A C 1
ATOM 524 O O . ARG A 1 71 ? -1.654 15.224 -2.186 1.00 96.50 71 ARG A O 1
ATOM 531 N N . GLU A 1 72 ? -1.824 13.063 -2.784 1.00 96.44 72 GLU A N 1
ATOM 532 C CA . GLU A 1 72 ? -2.922 12.730 -1.874 1.00 96.44 72 GLU A CA 1
ATOM 533 C C . GLU A 1 72 ? -2.481 12.909 -0.420 1.00 96.44 72 GLU A C 1
ATOM 535 O O . GLU A 1 72 ? -3.135 13.624 0.335 1.00 96.44 72 GLU A O 1
ATOM 540 N N . TRP A 1 73 ? -1.332 12.338 -0.055 1.00 97.56 73 TRP A N 1
ATOM 541 C CA . TRP A 1 73 ? -0.779 12.438 1.292 1.00 97.56 73 TRP A CA 1
ATOM 542 C C . TRP A 1 73 ? -0.522 13.882 1.741 1.00 97.56 73 TRP A C 1
ATOM 544 O O . TRP A 1 73 ? -0.853 14.267 2.860 1.00 97.56 73 TRP A O 1
ATOM 554 N N . GLU A 1 74 ? 0.062 14.704 0.873 1.00 97.38 74 GLU A N 1
ATOM 555 C CA . GLU A 1 74 ? 0.373 16.102 1.182 1.00 97.38 74 GLU A CA 1
ATOM 556 C C . GLU A 1 74 ? -0.874 16.983 1.288 1.00 97.38 74 GLU A C 1
ATOM 558 O O . GLU A 1 74 ? -0.848 17.990 1.998 1.00 97.38 74 GLU A O 1
ATOM 563 N N . SER A 1 75 ? -1.963 16.586 0.624 1.00 96.50 75 SER A N 1
ATOM 564 C CA . SER A 1 75 ? -3.251 17.286 0.672 1.00 96.50 75 SER A CA 1
ATOM 565 C C . SER A 1 75 ? -4.022 17.036 1.972 1.00 96.50 75 SER A C 1
ATOM 567 O O . SER A 1 75 ? -4.953 17.781 2.272 1.00 96.50 75 SER A O 1
ATOM 569 N N . LEU A 1 76 ? -3.650 16.008 2.738 1.00 96.94 76 LEU A N 1
ATOM 570 C CA . LEU A 1 76 ? -4.308 15.644 3.986 1.00 96.94 76 LEU A CA 1
ATOM 571 C C . LEU A 1 76 ? -3.895 16.594 5.125 1.00 96.94 76 LEU A C 1
ATOM 573 O O . LEU A 1 76 ? -2.715 16.704 5.472 1.00 96.94 76 LEU A O 1
ATOM 577 N N . ALA A 1 77 ? -4.871 17.290 5.711 1.00 95.31 77 ALA A N 1
ATOM 578 C CA . ALA A 1 77 ? -4.629 18.332 6.714 1.00 95.31 77 ALA A CA 1
ATOM 579 C C . ALA A 1 77 ? -4.083 17.780 8.045 1.00 95.31 77 ALA A C 1
ATOM 581 O O . ALA A 1 77 ? -3.195 18.368 8.656 1.00 95.31 77 ALA A O 1
ATOM 582 N N . ASP A 1 78 ? -4.588 16.626 8.465 1.00 95.88 78 ASP A N 1
ATOM 583 C CA . ASP A 1 78 ? -4.297 15.897 9.705 1.00 95.88 78 ASP A CA 1
ATOM 584 C C . ASP A 1 78 ? -3.278 14.759 9.494 1.00 95.88 78 ASP A C 1
ATOM 586 O O . ASP A 1 78 ? -3.198 13.808 10.275 1.00 95.88 78 ASP A O 1
ATOM 590 N N . ARG A 1 79 ? -2.457 14.853 8.439 1.00 96.88 79 ARG A N 1
ATOM 591 C CA . ARG A 1 79 ? -1.548 13.777 8.013 1.00 96.88 79 ARG A CA 1
ATOM 592 C C . ARG A 1 79 ? -0.592 13.282 9.099 1.00 96.88 79 ARG A C 1
ATOM 594 O O . ARG A 1 79 ? -0.319 12.091 9.166 1.00 96.88 79 ARG A O 1
ATOM 601 N N . GLU A 1 80 ? -0.080 14.152 9.967 1.00 96.25 80 GLU A N 1
ATOM 602 C CA . GLU A 1 80 ? 0.865 13.719 11.008 1.00 96.25 80 GLU A CA 1
ATOM 603 C C . GLU A 1 80 ? 0.176 12.863 12.077 1.00 96.25 80 GLU A C 1
ATOM 605 O O . GLU A 1 80 ? 0.745 11.875 12.537 1.00 96.25 80 GLU A O 1
ATOM 610 N N . GLU A 1 81 ? -1.073 13.190 12.415 1.00 96.56 81 GLU A N 1
ATOM 611 C CA . GLU A 1 81 ? -1.888 12.403 13.340 1.00 96.56 81 GLU A CA 1
ATOM 612 C C . GLU A 1 81 ? -2.247 11.042 12.733 1.00 96.56 81 GLU A C 1
ATOM 614 O O . GLU A 1 81 ? -2.098 10.007 13.383 1.00 96.56 81 GLU A O 1
ATOM 619 N N . VAL A 1 82 ? -2.637 11.021 11.456 1.00 97.25 82 VAL A N 1
ATOM 620 C CA . VAL A 1 82 ? -2.900 9.774 10.725 1.00 97.25 82 VAL A CA 1
ATOM 621 C C . VAL A 1 82 ? -1.639 8.910 10.645 1.00 97.25 82 VAL A C 1
ATOM 623 O O . VAL A 1 82 ? -1.694 7.718 10.934 1.00 97.25 82 VAL A O 1
ATOM 626 N N . ALA A 1 83 ? -0.483 9.496 10.327 1.00 96.12 83 ALA A N 1
ATOM 627 C CA . ALA A 1 83 ? 0.775 8.756 10.225 1.00 96.12 83 ALA A CA 1
ATOM 628 C C . ALA A 1 83 ? 1.273 8.179 11.553 1.00 96.12 83 ALA A C 1
ATOM 630 O O . ALA A 1 83 ? 2.127 7.294 11.542 1.00 96.12 83 ALA A O 1
ATOM 631 N N . TRP A 1 84 ? 0.800 8.712 12.680 1.00 94.31 84 TRP A N 1
ATOM 632 C CA . TRP A 1 84 ? 1.084 8.168 14.002 1.00 94.31 84 TRP A CA 1
ATOM 633 C C . TRP A 1 84 ? 0.178 6.982 14.352 1.00 94.31 84 TRP A C 1
ATOM 635 O O . TRP A 1 84 ? 0.616 6.054 15.024 1.00 94.31 84 TRP A O 1
ATOM 645 N N . ARG A 1 85 ? -1.081 7.004 13.898 1.00 95.94 85 ARG A N 1
ATOM 646 C CA . ARG A 1 85 ? -2.100 6.004 14.255 1.00 95.94 85 ARG A CA 1
ATOM 647 C C . ARG A 1 85 ? -2.134 4.791 13.326 1.00 95.94 85 ARG A C 1
ATOM 649 O O . ARG A 1 85 ? -2.538 3.720 13.765 1.00 95.94 85 ARG A O 1
ATOM 656 N N . VAL A 1 86 ? -1.742 4.951 12.061 1.00 97.06 86 VAL A N 1
ATOM 657 C CA . VAL A 1 86 ? -1.771 3.862 11.073 1.00 97.06 86 VAL A CA 1
ATOM 658 C C . VAL A 1 86 ? -0.499 3.006 11.179 1.00 97.06 86 VAL A C 1
ATOM 660 O O . VAL A 1 86 ? 0.591 3.538 10.948 1.00 97.06 86 VAL A O 1
ATOM 663 N N . PRO A 1 87 ? -0.606 1.688 11.445 1.00 96.62 87 PRO A N 1
ATOM 664 C CA . PRO A 1 87 ? 0.556 0.815 11.624 1.00 96.62 87 PRO A CA 1
ATOM 665 C C . PRO A 1 87 ? 1.454 0.681 10.395 1.00 96.62 87 PRO A C 1
ATOM 667 O O . PRO A 1 87 ? 2.662 0.539 10.554 1.00 96.62 87 PRO A O 1
ATOM 670 N N . VAL A 1 88 ? 0.896 0.716 9.178 1.00 98.31 88 VAL A N 1
ATOM 671 C CA . VAL A 1 88 ? 1.660 0.726 7.920 1.00 98.31 88 VAL A CA 1
ATOM 672 C C . VAL A 1 88 ? 1.100 1.784 6.970 1.00 98.31 88 VAL A C 1
ATOM 674 O O . VAL A 1 88 ? -0.035 1.694 6.508 1.00 98.31 88 VAL A O 1
ATOM 677 N N . LEU A 1 89 ? 1.919 2.773 6.623 1.00 98.50 89 LEU A N 1
ATOM 678 C CA . LEU A 1 89 ? 1.581 3.847 5.690 1.00 98.50 89 LEU A CA 1
ATOM 679 C C . LEU A 1 89 ? 2.534 3.815 4.493 1.00 98.50 89 LEU A C 1
ATOM 681 O O . LEU A 1 89 ? 3.720 4.117 4.629 1.00 98.50 89 LEU A O 1
ATOM 685 N N . ALA A 1 90 ? 2.011 3.495 3.312 1.00 98.62 90 ALA A N 1
ATOM 686 C CA . ALA A 1 90 ? 2.761 3.453 2.064 1.00 98.62 90 ALA A CA 1
ATOM 687 C C . ALA A 1 90 ? 2.421 4.645 1.157 1.00 98.62 90 ALA A C 1
ATOM 689 O O . ALA A 1 90 ? 1.317 4.744 0.622 1.00 98.62 90 ALA A O 1
ATOM 690 N N . ILE A 1 91 ? 3.400 5.523 0.946 1.00 98.56 91 ILE A N 1
ATOM 691 C CA . ILE A 1 91 ? 3.292 6.703 0.084 1.00 98.56 91 ILE A CA 1
ATOM 692 C C . ILE A 1 91 ? 4.076 6.435 -1.198 1.00 98.56 91 ILE A C 1
ATOM 694 O O . ILE A 1 91 ? 5.299 6.282 -1.157 1.00 98.56 91 ILE A O 1
ATOM 698 N N . THR A 1 92 ? 3.381 6.387 -2.330 1.00 98.44 92 THR A N 1
ATOM 699 C CA . THR A 1 92 ? 3.989 6.248 -3.663 1.00 98.44 92 THR A CA 1
ATOM 700 C C . THR A 1 92 ? 4.288 7.617 -4.275 1.00 98.44 92 THR A C 1
ATOM 702 O O . THR A 1 92 ? 3.564 8.583 -4.054 1.00 98.44 92 THR A O 1
ATOM 705 N N . ASP A 1 93 ? 5.374 7.718 -5.032 1.00 97.44 93 ASP A N 1
ATOM 706 C CA . ASP A 1 93 ? 5.930 8.978 -5.541 1.00 97.44 93 ASP A CA 1
ATOM 707 C C . ASP A 1 93 ? 6.388 8.839 -7.004 1.00 97.44 93 ASP A C 1
ATOM 709 O O . ASP A 1 93 ? 7.410 9.374 -7.429 1.00 97.44 93 ASP A O 1
ATOM 713 N N . GLY A 1 94 ? 5.649 8.031 -7.774 1.00 94.62 94 GLY A N 1
ATOM 714 C CA . GLY A 1 94 ? 5.912 7.756 -9.187 1.00 94.62 94 GLY A CA 1
ATOM 715 C C . GLY A 1 94 ? 7.388 7.415 -9.462 1.00 94.62 94 GLY A C 1
ATOM 716 O O . GLY A 1 94 ? 7.871 6.401 -8.954 1.00 94.62 94 GLY A O 1
ATOM 717 N N . PRO A 1 95 ? 8.118 8.229 -10.249 1.00 95.19 95 PRO A N 1
ATOM 718 C CA . PRO A 1 95 ? 9.520 7.974 -10.592 1.00 95.19 95 PRO A CA 1
ATOM 719 C C . PRO A 1 95 ? 10.487 8.037 -9.395 1.00 95.19 95 PRO A C 1
ATOM 721 O O . PRO A 1 95 ? 11.564 7.450 -9.465 1.00 95.19 95 PRO A O 1
ATOM 724 N N . GLU A 1 96 ? 10.109 8.681 -8.287 1.00 97.19 96 GLU A N 1
ATOM 725 C CA . GLU A 1 96 ? 10.924 8.758 -7.065 1.00 97.19 96 GLU A CA 1
ATOM 726 C C . GLU A 1 96 ? 10.768 7.518 -6.161 1.00 97.19 96 GLU A C 1
ATOM 728 O O . GLU A 1 96 ? 11.465 7.380 -5.148 1.00 97.19 96 GLU A O 1
ATOM 733 N N . GLY A 1 97 ? 9.873 6.595 -6.533 1.00 98.06 97 GLY A N 1
ATOM 734 C CA . GLY A 1 97 ? 9.629 5.339 -5.834 1.00 98.06 97 GLY A CA 1
ATOM 735 C C . GLY A 1 97 ? 8.582 5.457 -4.736 1.00 98.06 97 GLY A C 1
ATOM 736 O O . GLY A 1 97 ? 7.477 5.940 -4.969 1.00 98.06 97 GLY A O 1
ATOM 737 N N . SER A 1 98 ? 8.892 4.972 -3.538 1.00 98.62 98 SER A N 1
ATOM 738 C CA . SER A 1 98 ? 7.961 4.969 -2.415 1.00 98.62 98 SER A CA 1
ATOM 739 C C . SER A 1 98 ? 8.652 5.159 -1.068 1.00 98.62 98 SER A C 1
ATOM 741 O O . SER A 1 98 ? 9.852 4.939 -0.880 1.00 98.62 98 SER A O 1
ATOM 743 N N . THR A 1 99 ? 7.870 5.602 -0.091 1.00 98.69 99 THR A N 1
ATOM 744 C CA . THR A 1 99 ? 8.226 5.585 1.326 1.00 98.69 99 THR A CA 1
ATOM 745 C C . THR A 1 99 ? 7.183 4.773 2.075 1.00 98.69 99 THR A C 1
ATOM 747 O O . THR A 1 99 ? 5.998 5.079 1.985 1.00 98.69 99 THR A O 1
ATOM 750 N N . VAL A 1 100 ? 7.625 3.794 2.860 1.00 98.69 100 VAL A N 1
ATOM 751 C CA . VAL A 1 100 ? 6.769 3.060 3.792 1.00 98.69 100 VAL A CA 1
ATOM 752 C C . VAL A 1 100 ? 7.160 3.440 5.215 1.00 98.69 100 VAL A C 1
ATOM 754 O O . VAL A 1 100 ? 8.309 3.250 5.621 1.00 98.69 100 VAL A O 1
ATOM 757 N N . ARG A 1 101 ? 6.219 4.027 5.954 1.00 98.38 101 ARG A N 1
ATOM 758 C CA . ARG A 1 101 ? 6.295 4.198 7.408 1.00 98.38 101 ARG A CA 1
ATOM 759 C C . ARG A 1 101 ? 5.603 3.020 8.073 1.00 98.38 101 ARG A C 1
ATOM 761 O O . ARG A 1 101 ? 4.609 2.528 7.545 1.00 98.38 101 ARG A O 1
ATOM 768 N N . PHE A 1 102 ? 6.128 2.584 9.206 1.00 98.12 102 PHE A N 1
ATOM 769 C CA . PHE A 1 102 ? 5.555 1.467 9.940 1.00 98.12 102 PHE A CA 1
ATOM 770 C C . PHE A 1 102 ? 5.881 1.528 11.431 1.00 98.12 102 PHE A C 1
ATOM 772 O O . PHE A 1 102 ? 6.779 2.267 11.823 1.00 98.12 102 PHE A O 1
ATOM 779 N N . THR A 1 103 ? 5.190 0.747 12.255 1.00 96.00 103 THR A N 1
ATOM 780 C CA . THR A 1 103 ? 5.550 0.546 13.667 1.00 96.00 103 THR A CA 1
ATOM 781 C C . THR A 1 103 ? 6.517 -0.636 13.794 1.00 96.00 103 THR A C 1
ATOM 783 O O . THR A 1 103 ? 6.206 -1.735 13.334 1.00 96.00 103 THR A O 1
ATOM 786 N N . THR A 1 104 ? 7.700 -0.432 14.379 1.00 94.94 104 THR A N 1
ATOM 787 C CA . THR A 1 104 ? 8.686 -1.507 14.598 1.00 94.94 104 THR A CA 1
ATOM 788 C C . THR A 1 104 ? 8.261 -2.433 15.739 1.00 94.94 104 THR A C 1
ATOM 790 O O . THR A 1 104 ? 7.295 -2.156 16.449 1.00 94.94 104 THR A O 1
ATOM 793 N N . LEU A 1 105 ? 8.994 -3.533 15.944 1.00 92.50 105 LEU A N 1
ATOM 794 C CA . LEU A 1 105 ? 8.741 -4.474 17.043 1.00 92.50 105 LEU A CA 1
ATOM 795 C C . LEU A 1 105 ? 8.864 -3.824 18.431 1.00 92.50 105 LEU A C 1
ATOM 797 O O . LEU A 1 105 ? 8.205 -4.254 19.373 1.00 92.50 105 LEU A O 1
ATOM 801 N N . GLU A 1 106 ? 9.670 -2.771 18.544 1.00 93.50 106 GLU A N 1
ATOM 802 C CA . GLU A 1 106 ? 9.866 -1.975 19.758 1.00 93.50 106 GLU A CA 1
ATOM 803 C C . GLU A 1 106 ? 8.740 -0.951 19.988 1.00 93.50 106 GLU A C 1
ATOM 805 O O . GLU A 1 106 ? 8.701 -0.304 21.032 1.00 93.50 106 GLU A O 1
ATOM 810 N N . GLY A 1 107 ? 7.814 -0.805 19.033 1.00 89.94 107 GLY A N 1
ATOM 811 C CA . GLY A 1 107 ? 6.766 0.218 19.059 1.00 89.94 107 GLY A CA 1
ATOM 812 C C . GLY A 1 107 ? 7.204 1.575 18.500 1.00 89.94 107 GLY A C 1
ATOM 813 O O . GLY A 1 107 ? 6.403 2.509 18.481 1.00 89.94 107 GLY A O 1
ATOM 814 N N . ASP A 1 108 ? 8.443 1.689 18.018 1.00 92.31 108 ASP A N 1
ATOM 815 C CA . ASP A 1 108 ? 8.997 2.923 17.466 1.00 92.31 108 ASP A CA 1
ATOM 816 C C . ASP A 1 108 ? 8.576 3.141 15.999 1.00 92.31 108 ASP A C 1
ATOM 818 O O . ASP A 1 108 ? 8.225 2.197 15.283 1.00 92.31 108 ASP A O 1
ATOM 822 N N . PRO A 1 109 ? 8.618 4.385 15.490 1.00 94.25 109 PRO A N 1
ATOM 823 C CA . PRO A 1 109 ? 8.368 4.654 14.081 1.00 94.25 109 PRO A CA 1
ATOM 824 C C . PRO A 1 109 ? 9.541 4.193 13.199 1.00 94.25 109 PRO A C 1
ATOM 826 O O . PRO A 1 109 ? 10.630 4.769 13.199 1.00 94.25 109 PRO A O 1
ATOM 829 N N . GLY A 1 110 ? 9.284 3.192 12.365 1.00 97.25 110 GLY A N 1
ATOM 830 C CA . GLY A 1 110 ? 10.145 2.732 11.285 1.00 97.25 110 GLY A CA 1
ATOM 831 C C . GLY A 1 110 ? 9.875 3.453 9.961 1.00 97.25 110 GLY A C 1
ATOM 832 O O . GLY A 1 110 ? 8.774 3.936 9.680 1.00 97.25 110 GLY A O 1
ATOM 833 N N . ARG A 1 111 ? 10.903 3.518 9.108 1.00 97.94 111 ARG A N 1
ATOM 834 C CA . ARG A 1 111 ? 10.798 4.053 7.744 1.00 97.94 111 ARG A CA 1
ATOM 835 C C . ARG A 1 111 ? 11.715 3.312 6.782 1.00 97.94 111 ARG A C 1
ATOM 837 O O . ARG A 1 111 ? 12.899 3.139 7.067 1.00 97.94 111 ARG A O 1
ATOM 844 N N . VAL A 1 112 ? 11.179 2.971 5.615 1.00 98.38 112 VAL A N 1
ATOM 845 C CA . VAL A 1 112 ? 11.905 2.434 4.458 1.00 98.38 112 VAL A CA 1
ATOM 846 C C . VAL A 1 112 ? 11.610 3.316 3.244 1.00 98.38 112 VAL A C 1
ATOM 848 O O . VAL A 1 112 ? 10.468 3.721 3.030 1.00 98.38 112 VAL A O 1
ATOM 851 N N . LYS A 1 113 ? 12.641 3.645 2.459 1.00 98.56 113 LYS A N 1
ATOM 852 C CA . LYS A 1 113 ? 12.500 4.295 1.149 1.00 98.56 113 LYS A CA 1
ATOM 853 C C . LYS A 1 113 ? 12.967 3.307 0.086 1.00 98.56 113 LYS A C 1
ATOM 855 O O . LYS A 1 113 ? 14.089 2.820 0.180 1.00 98.56 113 LYS A O 1
ATOM 860 N N . VAL A 1 114 ? 12.123 3.044 -0.904 1.00 98.31 114 VAL A N 1
ATOM 861 C CA . VAL A 1 114 ? 12.440 2.171 -2.039 1.00 98.31 114 VAL A CA 1
ATOM 862 C C . VAL A 1 114 ? 12.409 3.022 -3.305 1.00 98.31 114 VAL A C 1
ATOM 864 O O . VAL A 1 114 ? 11.444 3.760 -3.494 1.00 98.31 114 VAL A O 1
ATOM 867 N N . PRO A 1 115 ? 13.444 2.989 -4.159 1.00 98.25 115 PRO A N 1
ATOM 868 C CA . PRO A 1 115 ? 13.403 3.689 -5.439 1.00 98.25 115 PRO A CA 1
ATOM 869 C C . PRO A 1 115 ? 12.359 3.067 -6.379 1.00 98.25 115 PRO A C 1
ATOM 871 O O . PRO A 1 115 ? 11.941 1.917 -6.205 1.00 98.25 115 PRO A O 1
ATOM 874 N N . ALA A 1 116 ? 11.951 3.810 -7.408 1.00 97.88 116 ALA A N 1
ATOM 875 C CA . ALA A 1 116 ? 11.160 3.227 -8.485 1.00 97.88 116 ALA A CA 1
ATOM 876 C C . ALA A 1 116 ? 11.954 2.094 -9.144 1.00 97.88 116 ALA A C 1
ATOM 878 O O . ALA A 1 116 ? 13.164 2.214 -9.366 1.00 97.88 116 ALA A O 1
ATOM 879 N N . PHE A 1 117 ? 11.284 0.981 -9.434 1.00 97.94 117 PHE A N 1
ATOM 880 C CA . PHE A 1 117 ? 11.965 -0.173 -9.996 1.00 97.94 117 PHE A CA 1
ATOM 881 C C . PHE A 1 117 ? 12.494 0.152 -11.404 1.00 97.94 117 PHE A C 1
ATOM 883 O O . PHE A 1 117 ? 11.758 0.742 -12.201 1.00 97.94 117 PHE A O 1
ATOM 890 N N . PRO A 1 118 ? 13.753 -0.193 -11.740 1.00 96.81 118 PRO A N 1
ATOM 891 C CA . PRO A 1 118 ? 14.352 0.211 -13.007 1.00 96.81 118 PRO A CA 1
ATOM 892 C C . PRO A 1 118 ? 13.584 -0.306 -14.226 1.00 96.81 118 PRO A C 1
ATOM 894 O O . PRO A 1 118 ? 13.184 -1.470 -14.296 1.00 96.81 118 PRO A O 1
ATOM 897 N N . ARG A 1 119 ? 13.436 0.552 -15.238 1.00 94.75 119 ARG A N 1
ATOM 898 C CA . ARG A 1 119 ? 12.759 0.233 -16.502 1.00 94.75 119 ARG A CA 1
ATOM 899 C C . ARG A 1 119 ? 13.669 0.538 -17.684 1.00 94.75 119 ARG A C 1
ATOM 901 O O . ARG A 1 119 ? 14.566 1.375 -17.603 1.00 94.75 119 ARG A O 1
ATOM 908 N N . SER A 1 120 ? 13.501 -0.204 -18.773 1.00 93.94 120 SER A N 1
ATOM 909 C CA . SER A 1 120 ? 14.283 -0.023 -20.007 1.00 93.94 120 SER A CA 1
ATOM 910 C C . SER A 1 120 ? 13.676 0.985 -20.983 1.00 93.94 120 SER A C 1
ATOM 912 O O . SER A 1 120 ? 14.360 1.419 -21.905 1.00 93.94 120 SER A O 1
ATOM 914 N N . HIS A 1 121 ? 12.429 1.391 -20.755 1.00 89.81 121 HIS A N 1
ATOM 915 C CA . HIS A 1 121 ? 11.694 2.336 -21.585 1.00 89.81 121 HIS A CA 1
ATOM 916 C C . HIS A 1 121 ? 10.669 3.128 -20.751 1.00 89.81 121 HIS A C 1
ATOM 918 O O . HIS A 1 121 ? 10.373 2.750 -19.612 1.00 89.81 121 HIS A O 1
ATOM 924 N N . PRO A 1 122 ? 10.117 4.229 -21.296 1.00 91.44 122 PRO A N 1
ATOM 925 C CA . PRO A 1 122 ? 9.031 4.982 -20.666 1.00 91.44 122 PRO A CA 1
ATOM 926 C C . PRO A 1 122 ? 7.766 4.135 -20.409 1.00 91.44 122 PRO A C 1
ATOM 928 O O . PRO A 1 122 ? 7.604 3.069 -21.011 1.00 91.44 122 PRO A O 1
ATOM 931 N N . PRO A 1 123 ? 6.879 4.553 -19.479 1.00 92.06 123 PRO A N 1
ATOM 932 C CA . PRO A 1 123 ? 5.593 3.884 -19.231 1.00 92.06 123 PRO A CA 1
ATOM 933 C C . PRO A 1 123 ? 4.680 3.975 -20.448 1.00 92.06 123 PRO A C 1
ATOM 935 O O . PRO A 1 123 ? 4.721 4.967 -21.173 1.00 92.06 123 PRO A O 1
ATOM 938 N N . ARG A 1 124 ? 3.872 2.935 -20.663 1.00 90.19 124 ARG A N 1
ATOM 939 C CA . ARG A 1 124 ? 2.828 2.925 -21.695 1.00 90.19 124 ARG A CA 1
ATOM 940 C C . ARG A 1 124 ? 1.528 3.500 -21.156 1.00 90.19 124 ARG A C 1
ATOM 942 O O . ARG A 1 124 ? 0.939 4.366 -21.790 1.00 90.19 124 ARG A O 1
ATOM 949 N N . ASP A 1 125 ? 1.137 3.044 -19.972 1.00 86.94 125 ASP A N 1
ATOM 950 C CA . ASP A 1 125 ? 0.007 3.548 -19.201 1.00 86.94 125 ASP A CA 1
ATOM 951 C C . ASP A 1 125 ? 0.454 3.697 -17.741 1.00 86.94 125 ASP A C 1
ATOM 953 O O . ASP A 1 125 ? 1.178 2.854 -17.222 1.00 86.94 125 ASP A O 1
ATOM 957 N N . THR A 1 126 ? 0.086 4.796 -17.087 1.00 88.19 126 THR A N 1
ATOM 958 C CA . THR A 1 126 ? 0.380 5.025 -15.663 1.00 88.19 126 THR A CA 1
ATOM 959 C C . THR A 1 126 ? -0.786 4.681 -14.747 1.00 88.19 126 THR A C 1
ATOM 961 O O . THR A 1 126 ? -0.651 4.767 -13.526 1.00 88.19 126 THR A O 1
ATOM 964 N N . ASN A 1 127 ? -1.938 4.319 -15.311 1.00 87.88 127 ASN A N 1
ATOM 965 C CA . ASN A 1 127 ? -3.078 3.850 -14.543 1.00 87.88 127 ASN A CA 1
ATOM 966 C C . ASN A 1 127 ? -2.725 2.550 -13.809 1.00 87.88 127 ASN A C 1
ATOM 968 O O . ASN A 1 127 ? -1.911 1.760 -14.274 1.00 87.88 127 ASN A O 1
ATOM 972 N N . ARG A 1 128 ? -3.363 2.317 -12.658 1.00 91.06 128 ARG A N 1
ATOM 973 C CA . ARG A 1 128 ? -3.289 1.065 -11.879 1.00 91.06 128 ARG A CA 1
ATOM 974 C C . ARG A 1 128 ? -1.950 0.710 -11.242 1.00 91.06 128 ARG A C 1
ATOM 976 O O . ARG A 1 128 ? -1.902 -0.203 -10.421 1.00 91.06 128 ARG A O 1
ATOM 983 N N . ALA A 1 129 ? -0.876 1.438 -11.536 1.00 94.44 129 ALA A N 1
ATOM 984 C CA . ALA A 1 129 ? 0.424 1.190 -10.918 1.00 94.44 129 ALA A CA 1
ATOM 985 C C . ALA A 1 129 ? 0.369 1.298 -9.380 1.00 94.44 129 ALA A C 1
ATOM 987 O O . ALA A 1 129 ? 1.036 0.532 -8.684 1.00 94.44 129 ALA A O 1
ATOM 988 N N . GLY A 1 130 ? -0.454 2.208 -8.842 1.00 95.19 130 GLY A N 1
ATOM 989 C CA . GLY A 1 130 ? -0.679 2.340 -7.399 1.00 95.19 130 GLY A CA 1
ATOM 990 C C . GLY A 1 130 ? -1.429 1.145 -6.806 1.00 95.19 130 GLY A C 1
ATOM 991 O O . GLY A 1 130 ? -1.059 0.636 -5.751 1.00 95.19 130 GLY A O 1
ATOM 992 N N . GLU A 1 131 ? -2.441 0.647 -7.509 1.00 95.25 131 GLU A N 1
ATOM 993 C CA . GLU A 1 131 ? -3.208 -0.538 -7.139 1.00 95.25 131 GLU A CA 1
ATOM 994 C C . GLU A 1 131 ? -2.333 -1.797 -7.169 1.00 95.25 131 GLU A C 1
ATOM 996 O O . GLU A 1 131 ? -2.373 -2.583 -6.224 1.00 95.25 131 GLU A O 1
ATOM 1001 N N . ALA A 1 132 ? -1.492 -1.961 -8.197 1.00 96.62 132 ALA A N 1
ATOM 1002 C CA . ALA A 1 132 ? -0.552 -3.077 -8.305 1.00 96.62 132 ALA A CA 1
ATOM 1003 C C . ALA A 1 132 ? 0.507 -3.031 -7.195 1.00 96.62 132 ALA A C 1
ATOM 1005 O O . ALA A 1 132 ? 0.812 -4.061 -6.583 1.00 96.62 132 ALA A O 1
ATOM 1006 N N . TYR A 1 133 ? 1.017 -1.832 -6.891 1.00 98.12 133 TYR A N 1
ATOM 1007 C CA . TYR A 1 133 ? 1.909 -1.604 -5.759 1.00 98.12 133 TYR A CA 1
ATOM 1008 C C . TYR A 1 133 ? 1.248 -2.047 -4.450 1.00 98.12 133 TYR A C 1
ATOM 1010 O O . TYR A 1 133 ? 1.783 -2.888 -3.728 1.00 98.12 133 TYR A O 1
ATOM 1018 N N . ALA A 1 134 ? 0.070 -1.505 -4.140 1.00 97.31 134 ALA A N 1
ATOM 1019 C CA . ALA A 1 134 ? -0.582 -1.744 -2.863 1.00 97.31 134 ALA A CA 1
ATOM 1020 C C . ALA A 1 134 ? -1.025 -3.201 -2.685 1.00 97.31 134 ALA A C 1
ATOM 1022 O O . ALA A 1 134 ? -0.812 -3.773 -1.615 1.00 97.31 134 ALA A O 1
ATOM 1023 N N . ALA A 1 135 ? -1.581 -3.815 -3.733 1.00 96.88 135 ALA A N 1
ATOM 1024 C CA . ALA A 1 135 ? -1.966 -5.222 -3.719 1.00 96.88 135 ALA A CA 1
ATOM 1025 C C . ALA A 1 135 ? -0.756 -6.127 -3.444 1.00 96.88 135 ALA A C 1
ATOM 1027 O O . ALA A 1 135 ? -0.828 -7.004 -2.588 1.00 96.88 135 ALA A O 1
ATOM 1028 N N . THR A 1 136 ? 0.375 -5.871 -4.106 1.00 98.44 136 THR A N 1
ATOM 1029 C CA . THR A 1 136 ? 1.598 -6.672 -3.940 1.00 98.44 136 THR A CA 1
ATOM 1030 C C . THR A 1 136 ? 2.251 -6.464 -2.575 1.00 98.44 136 THR A C 1
ATOM 1032 O O . THR A 1 136 ? 2.716 -7.430 -1.965 1.00 98.44 136 THR A O 1
ATOM 1035 N N . LEU A 1 137 ? 2.278 -5.220 -2.079 1.00 98.50 137 LEU A N 1
ATOM 1036 C CA . LEU A 1 137 ? 2.764 -4.903 -0.735 1.00 98.50 137 LEU A CA 1
ATOM 1037 C C . LEU A 1 137 ? 1.973 -5.709 0.299 1.00 98.50 137 LEU A C 1
ATOM 1039 O O . LEU A 1 137 ? 2.555 -6.431 1.103 1.00 98.50 137 LEU A O 1
ATOM 1043 N N . LEU A 1 138 ? 0.645 -5.608 0.240 1.00 97.69 138 LEU A N 1
ATOM 1044 C CA . LEU A 1 138 ? -0.254 -6.254 1.183 1.00 97.69 138 LEU A CA 1
ATOM 1045 C C . LEU A 1 138 ? -0.187 -7.780 1.087 1.00 97.69 138 LEU A C 1
ATOM 1047 O O . LEU A 1 138 ? -0.044 -8.431 2.116 1.00 97.69 138 LEU A O 1
ATOM 1051 N N . ALA A 1 139 ? -0.219 -8.345 -0.123 1.00 97.38 139 ALA A N 1
ATOM 1052 C CA . ALA A 1 139 ? -0.081 -9.785 -0.329 1.00 97.38 139 ALA A CA 1
ATOM 1053 C C . ALA A 1 139 ? 1.228 -10.313 0.271 1.00 97.38 139 ALA A C 1
ATOM 1055 O O . ALA A 1 139 ? 1.202 -11.251 1.056 1.00 97.38 139 ALA A O 1
ATOM 1056 N N . THR A 1 140 ? 2.357 -9.639 0.016 1.00 98.12 140 THR A N 1
ATOM 1057 C CA . THR A 1 140 ? 3.657 -10.057 0.569 1.00 98.12 140 THR A CA 1
ATOM 1058 C C . THR A 1 140 ? 3.664 -10.047 2.102 1.00 98.12 140 THR A C 1
ATOM 1060 O O . THR A 1 140 ? 4.210 -10.960 2.717 1.00 98.12 140 THR A O 1
ATOM 1063 N N . LEU A 1 141 ? 3.066 -9.028 2.733 1.00 97.69 141 LEU A N 1
ATOM 1064 C CA . LEU A 1 141 ? 2.949 -8.979 4.194 1.00 97.69 141 LEU A CA 1
ATOM 1065 C C . LEU A 1 141 ? 2.113 -10.157 4.718 1.00 97.69 141 LEU A C 1
ATOM 1067 O O . LEU A 1 141 ? 2.528 -10.845 5.650 1.00 97.69 141 LEU A O 1
ATOM 1071 N N . LEU A 1 142 ? 0.950 -10.404 4.111 1.00 97.06 142 LEU A N 1
ATOM 1072 C CA . LEU A 1 142 ? 0.024 -11.456 4.536 1.00 97.06 142 LEU A CA 1
ATOM 1073 C C . LEU A 1 142 ? 0.605 -12.861 4.338 1.00 97.06 142 LEU A C 1
ATOM 1075 O O . LEU A 1 142 ? 0.488 -13.688 5.242 1.00 97.06 142 LEU A O 1
ATOM 1079 N N . ASP A 1 143 ? 1.277 -13.107 3.215 1.00 96.88 143 ASP A N 1
ATOM 1080 C CA . ASP A 1 143 ? 1.925 -14.386 2.903 1.00 96.88 143 ASP A CA 1
ATOM 1081 C C . ASP A 1 143 ? 3.069 -14.698 3.878 1.00 96.88 143 ASP A C 1
ATOM 1083 O O . ASP A 1 143 ? 3.311 -15.857 4.215 1.00 96.88 143 ASP A O 1
ATOM 1087 N N . ALA A 1 144 ? 3.736 -13.663 4.400 1.00 96.81 144 ALA A N 1
ATOM 1088 C CA . ALA A 1 144 ? 4.729 -13.789 5.467 1.00 96.81 144 ALA A CA 1
ATOM 1089 C C . ALA A 1 144 ? 4.109 -13.994 6.866 1.00 96.81 144 ALA A C 1
ATOM 1091 O O . ALA A 1 144 ? 4.830 -14.059 7.861 1.00 96.81 144 ALA A O 1
ATOM 1092 N N . GLY A 1 145 ? 2.780 -14.085 6.965 1.00 95.94 145 GLY A N 1
ATOM 1093 C CA . GLY A 1 145 ? 2.063 -14.288 8.220 1.00 95.94 145 GLY A CA 1
ATOM 1094 C C . GLY A 1 145 ? 1.895 -13.024 9.061 1.00 95.94 145 GLY A C 1
ATOM 1095 O O . GLY A 1 145 ? 1.571 -13.132 10.246 1.00 95.94 145 GLY A O 1
ATOM 1096 N N . TRP A 1 146 ? 2.093 -11.833 8.482 1.00 96.50 146 TRP A N 1
ATOM 1097 C CA . TRP A 1 146 ? 1.906 -10.578 9.205 1.00 96.50 146 TRP A CA 1
ATOM 1098 C C . TRP A 1 146 ? 0.481 -10.448 9.767 1.00 96.50 146 TRP A C 1
ATOM 1100 O O . TRP A 1 146 ? -0.516 -10.913 9.196 1.00 96.50 146 TRP A O 1
ATOM 1110 N N . ARG A 1 147 ? 0.398 -9.792 10.924 1.00 94.25 147 ARG A N 1
ATOM 1111 C CA . ARG A 1 147 ? -0.835 -9.418 11.617 1.00 94.25 147 ARG A CA 1
ATOM 1112 C C . ARG A 1 147 ? -0.754 -7.933 11.971 1.00 94.25 147 ARG A C 1
ATOM 1114 O O . ARG A 1 147 ? 0.352 -7.467 12.241 1.00 94.25 147 ARG A O 1
ATOM 1121 N N . PRO A 1 148 ? -1.877 -7.194 11.987 1.00 93.75 148 PRO A N 1
ATOM 1122 C CA . PRO A 1 148 ? -1.850 -5.758 12.216 1.00 93.75 148 PRO A CA 1
ATOM 1123 C C . PRO A 1 148 ? -1.128 -5.338 13.491 1.00 93.75 148 PRO A C 1
ATOM 1125 O O . PRO A 1 148 ? -1.208 -6.013 14.517 1.00 93.75 148 PRO A O 1
ATOM 1128 N N . GLY A 1 149 ? -0.467 -4.184 13.417 1.00 92.69 149 GLY A N 1
ATOM 1129 C CA . GLY A 1 149 ? 0.375 -3.652 14.479 1.00 92.69 149 GLY A CA 1
ATOM 1130 C C . GLY A 1 149 ? 1.831 -3.590 14.033 1.00 92.69 149 GLY A C 1
ATOM 1131 O O . GLY A 1 149 ? 2.141 -3.017 12.990 1.00 92.69 149 GLY A O 1
ATOM 1132 N N . VAL A 1 150 ? 2.724 -4.163 14.835 1.00 94.88 150 VAL A N 1
ATOM 1133 C CA . VAL A 1 150 ? 4.170 -4.098 14.598 1.00 94.88 150 VAL A CA 1
ATOM 1134 C C . VAL A 1 150 ? 4.603 -4.939 13.391 1.00 94.88 150 VAL A C 1
ATOM 1136 O O . VAL A 1 150 ? 3.994 -5.961 13.073 1.00 94.88 150 VAL A O 1
ATOM 1139 N N . VAL A 1 151 ? 5.672 -4.524 12.713 1.00 96.00 151 VAL A N 1
ATOM 1140 C CA . VAL A 1 151 ? 6.236 -5.244 11.563 1.00 96.00 151 VAL A CA 1
ATOM 1141 C C . VAL A 1 151 ? 7.760 -5.140 11.538 1.00 96.00 151 VAL A C 1
ATOM 1143 O O . VAL A 1 151 ? 8.347 -4.103 11.854 1.00 96.00 151 VAL A O 1
ATOM 1146 N N . GLU A 1 152 ? 8.419 -6.230 11.147 1.00 97.00 152 GLU A N 1
ATOM 1147 C CA . GLU A 1 152 ? 9.865 -6.248 10.950 1.00 97.00 152 GLU A CA 1
ATOM 1148 C C . GLU A 1 152 ? 10.276 -5.397 9.747 1.00 97.00 152 GLU A C 1
ATOM 1150 O O . GLU A 1 152 ? 9.698 -5.483 8.660 1.00 97.00 152 GLU A O 1
ATOM 1155 N N . ARG A 1 153 ? 11.344 -4.613 9.915 1.00 97.56 153 ARG A N 1
ATOM 1156 C CA . ARG A 1 153 ? 11.886 -3.758 8.852 1.00 97.56 153 ARG A CA 1
ATOM 1157 C C . ARG A 1 153 ? 12.217 -4.540 7.581 1.00 97.56 153 ARG A C 1
ATOM 1159 O O . ARG A 1 153 ? 11.881 -4.086 6.493 1.00 97.56 153 ARG A O 1
ATOM 1166 N N . THR A 1 154 ? 12.868 -5.692 7.718 1.00 97.94 154 THR A N 1
ATOM 1167 C CA . THR A 1 154 ? 13.275 -6.552 6.596 1.00 97.94 154 THR A CA 1
ATOM 1168 C C . THR A 1 154 ? 12.070 -7.025 5.788 1.00 97.94 154 THR A C 1
ATOM 1170 O O . THR A 1 154 ? 12.107 -7.007 4.559 1.00 97.94 154 THR A O 1
ATOM 1173 N N . LEU A 1 155 ? 10.966 -7.371 6.457 1.00 98.25 155 LEU A N 1
ATOM 1174 C CA . LEU A 1 155 ? 9.718 -7.734 5.795 1.00 98.25 155 LEU A CA 1
ATOM 1175 C C . LEU A 1 155 ? 9.126 -6.545 5.019 1.00 98.25 155 LEU A C 1
ATOM 1177 O O . LEU A 1 155 ? 8.723 -6.708 3.867 1.00 98.25 155 LEU A O 1
ATOM 1181 N N . VAL A 1 156 ? 9.135 -5.338 5.596 1.00 98.44 156 VAL A N 1
ATOM 1182 C CA . VAL A 1 156 ? 8.692 -4.119 4.891 1.00 98.44 156 VAL A CA 1
ATOM 1183 C C . VAL A 1 156 ? 9.564 -3.826 3.668 1.00 98.44 156 VAL A C 1
ATOM 1185 O O . VAL A 1 156 ? 9.035 -3.471 2.617 1.00 98.44 156 VAL A O 1
ATOM 1188 N N . GLU A 1 157 ? 10.884 -3.991 3.773 1.00 98.62 157 GLU A N 1
ATOM 1189 C CA . GLU A 1 157 ? 11.819 -3.813 2.654 1.00 98.62 157 GLU A CA 1
ATOM 1190 C C . GLU A 1 157 ? 11.531 -4.793 1.512 1.00 98.62 157 GLU A C 1
ATOM 1192 O O . GLU A 1 157 ? 11.442 -4.374 0.354 1.00 98.62 157 GLU A O 1
ATOM 1197 N N . VAL A 1 158 ? 11.320 -6.075 1.828 1.00 98.56 158 VAL A N 1
ATOM 1198 C CA . VAL A 1 158 ? 10.956 -7.103 0.842 1.00 98.56 158 VAL A CA 1
ATOM 1199 C C . VAL A 1 158 ? 9.616 -6.772 0.185 1.00 98.56 158 VAL A C 1
ATOM 1201 O O . VAL A 1 158 ? 9.530 -6.737 -1.044 1.00 98.56 158 VAL A O 1
ATOM 1204 N N . ALA A 1 159 ? 8.587 -6.468 0.978 1.00 98.62 159 ALA A N 1
ATOM 1205 C CA . ALA A 1 159 ? 7.255 -6.153 0.473 1.00 98.62 159 ALA A CA 1
ATOM 1206 C C . ALA A 1 159 ? 7.253 -4.900 -0.415 1.00 98.62 159 ALA A C 1
ATOM 1208 O O . ALA A 1 159 ? 6.695 -4.923 -1.511 1.00 98.62 159 ALA A O 1
ATOM 1209 N N . ALA A 1 160 ? 7.923 -3.825 0.005 1.00 98.69 160 ALA A N 1
ATOM 1210 C CA . ALA A 1 160 ? 7.998 -2.583 -0.762 1.00 98.69 160 ALA A CA 1
ATOM 1211 C C . ALA A 1 160 ? 8.823 -2.740 -2.052 1.00 98.69 160 ALA A C 1
ATOM 1213 O O . ALA A 1 160 ? 8.482 -2.154 -3.080 1.00 98.69 160 ALA A O 1
ATOM 1214 N N . THR A 1 161 ? 9.874 -3.565 -2.031 1.00 98.69 161 THR A N 1
ATOM 1215 C CA . THR A 1 161 ? 10.682 -3.865 -3.225 1.00 98.69 161 THR A CA 1
ATOM 1216 C C . THR A 1 161 ? 9.889 -4.680 -4.245 1.00 98.69 161 THR A C 1
ATOM 1218 O O . THR A 1 161 ? 9.854 -4.317 -5.423 1.00 98.69 161 THR A O 1
ATOM 1221 N N . ARG A 1 162 ? 9.179 -5.727 -3.799 1.00 98.62 162 ARG A N 1
ATOM 1222 C CA . ARG A 1 162 ? 8.257 -6.503 -4.647 1.00 98.62 162 ARG A CA 1
ATOM 1223 C C . ARG A 1 162 ? 7.149 -5.626 -5.224 1.00 98.62 162 ARG A C 1
ATOM 1225 O O . ARG A 1 162 ? 6.878 -5.692 -6.419 1.00 98.62 162 ARG A O 1
ATOM 1232 N N . ALA A 1 163 ? 6.559 -4.761 -4.402 1.00 98.56 163 ALA A N 1
ATOM 1233 C CA . ALA A 1 163 ? 5.531 -3.816 -4.825 1.00 98.56 163 ALA A CA 1
ATOM 1234 C C . ALA A 1 163 ? 6.034 -2.822 -5.882 1.00 98.56 163 ALA A C 1
ATOM 1236 O O . ALA A 1 163 ? 5.326 -2.545 -6.849 1.00 98.56 163 ALA A O 1
ATOM 1237 N N . SER A 1 164 ? 7.268 -2.326 -5.744 1.00 98.56 164 SER A N 1
ATOM 1238 C CA . SER A 1 164 ? 7.903 -1.458 -6.744 1.00 98.56 164 SER A CA 1
ATOM 1239 C C . SER A 1 164 ? 8.075 -2.179 -8.091 1.00 98.56 164 SER A C 1
ATOM 1241 O O . SER A 1 164 ? 7.750 -1.617 -9.139 1.00 98.56 164 SER A O 1
ATOM 1243 N N . ALA A 1 165 ? 8.512 -3.445 -8.078 1.00 98.19 165 ALA A N 1
ATOM 1244 C CA . ALA A 1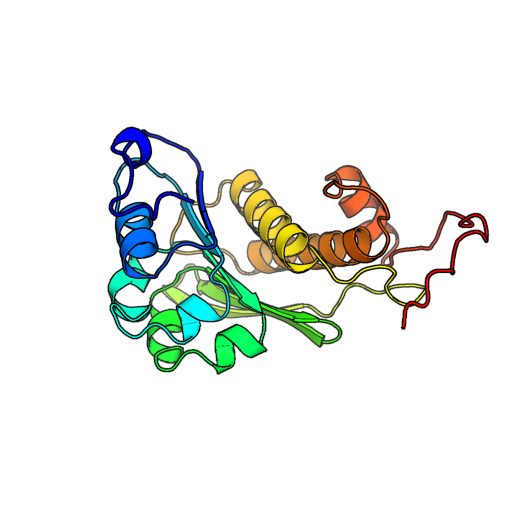 165 ? 8.621 -4.264 -9.288 1.00 98.19 165 ALA A CA 1
ATOM 1245 C C . ALA A 1 165 ? 7.252 -4.546 -9.933 1.00 98.19 165 ALA A C 1
ATOM 1247 O O . ALA A 1 165 ? 7.110 -4.406 -11.148 1.00 98.19 165 ALA A O 1
ATOM 1248 N N . ALA A 1 166 ? 6.230 -4.869 -9.135 1.00 97.88 166 ALA A N 1
ATOM 1249 C CA . ALA A 1 166 ? 4.867 -5.070 -9.627 1.00 97.88 166 ALA A CA 1
ATOM 1250 C C . ALA A 1 166 ? 4.294 -3.804 -10.279 1.00 97.88 166 ALA A C 1
ATOM 1252 O O . ALA A 1 166 ? 3.755 -3.867 -11.382 1.00 97.88 166 ALA A O 1
ATOM 1253 N N . ALA A 1 167 ? 4.475 -2.640 -9.649 1.00 97.31 167 ALA A N 1
ATOM 1254 C CA . ALA A 1 167 ? 4.075 -1.366 -10.235 1.00 97.31 167 ALA A CA 1
ATOM 1255 C C . ALA A 1 167 ? 4.773 -1.125 -11.581 1.00 97.31 167 ALA A C 1
ATOM 1257 O O . ALA A 1 167 ? 4.125 -0.746 -12.549 1.00 97.31 167 ALA A O 1
ATOM 1258 N N . ALA A 1 168 ? 6.078 -1.397 -11.675 1.00 96.44 168 ALA A N 1
ATOM 1259 C CA . ALA A 1 168 ? 6.825 -1.242 -12.921 1.00 96.44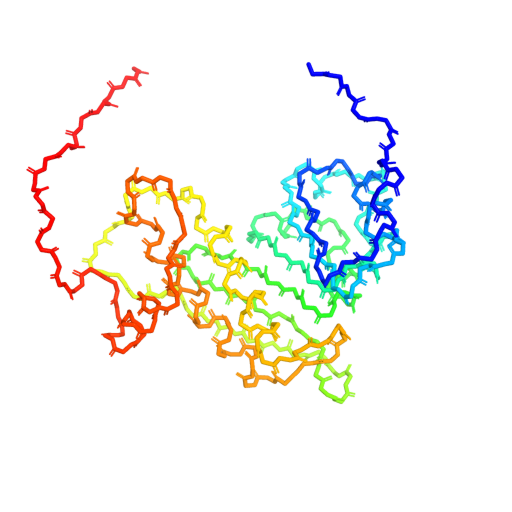 168 ALA A CA 1
ATOM 1260 C C . ALA A 1 168 ? 6.371 -2.192 -14.041 1.00 96.44 168 ALA A C 1
ATOM 1262 O O . ALA A 1 168 ? 6.397 -1.786 -15.202 1.00 96.44 168 ALA A O 1
ATOM 1263 N N . LEU A 1 169 ? 5.960 -3.419 -13.706 1.00 95.56 169 LEU A N 1
ATOM 1264 C CA . LEU A 1 169 ? 5.375 -4.371 -14.655 1.00 95.56 169 LEU A CA 1
ATOM 1265 C C . LEU A 1 169 ? 3.997 -3.911 -15.144 1.00 95.56 169 LEU A C 1
ATOM 1267 O O . LEU A 1 169 ? 3.701 -4.048 -16.328 1.00 95.56 169 LEU A O 1
ATOM 1271 N N . GLU A 1 170 ? 3.173 -3.349 -14.255 1.00 95.62 170 GLU A N 1
ATOM 1272 C CA . GLU A 1 170 ? 1.845 -2.828 -14.607 1.00 95.62 170 GLU A CA 1
ATOM 1273 C C . GLU A 1 170 ? 1.934 -1.692 -15.634 1.00 95.62 170 GLU A C 1
ATOM 1275 O O . GLU A 1 170 ? 1.151 -1.660 -16.578 1.00 95.62 170 GLU A O 1
ATOM 1280 N N . LEU A 1 171 ? 2.956 -0.832 -15.531 1.00 93.38 171 LEU A N 1
ATOM 1281 C CA . LEU A 1 171 ? 3.179 0.285 -16.464 1.00 93.38 171 LEU A CA 1
ATOM 1282 C C . LEU A 1 171 ? 3.370 -0.135 -17.937 1.00 93.38 171 LEU A C 1
ATOM 1284 O O . LEU A 1 171 ? 3.325 0.720 -18.830 1.00 93.38 171 LEU A O 1
ATOM 1288 N N . ASP A 1 172 ? 3.630 -1.421 -18.192 1.00 90.31 172 ASP A N 1
ATOM 1289 C CA . ASP A 1 172 ? 3.868 -1.985 -19.525 1.00 90.31 172 ASP A CA 1
ATOM 1290 C C . ASP A 1 172 ? 2.702 -2.816 -20.067 1.00 90.31 172 ASP A C 1
ATOM 1292 O O . ASP A 1 172 ? 2.726 -3.228 -21.236 1.00 90.31 172 ASP A O 1
ATOM 1296 N N . ARG A 1 173 ? 1.676 -3.061 -19.246 1.00 87.62 173 ARG A N 1
ATOM 1297 C CA . ARG A 1 173 ? 0.516 -3.861 -19.636 1.00 87.62 173 ARG A CA 1
ATOM 1298 C C . ARG A 1 173 ? -0.451 -3.035 -20.471 1.00 87.62 173 ARG A C 1
ATOM 1300 O O . ARG A 1 173 ? -0.753 -1.890 -20.163 1.00 87.62 173 ARG A O 1
ATOM 1307 N N . ALA A 1 174 ? -0.927 -3.645 -21.553 1.00 79.31 174 ALA A N 1
ATOM 1308 C CA . ALA A 1 174 ? -1.992 -3.086 -22.385 1.00 79.31 174 ALA A CA 1
ATOM 1309 C C . ALA A 1 174 ? -3.383 -3.583 -21.951 1.00 79.31 174 ALA A C 1
ATOM 1311 O O . ALA A 1 174 ? -4.383 -2.909 -22.187 1.00 79.31 174 ALA A O 1
ATOM 1312 N N . ASP A 1 175 ? -3.436 -4.748 -21.301 1.00 80.06 175 ASP A N 1
ATOM 1313 C CA . ASP A 1 175 ? -4.669 -5.418 -20.898 1.00 80.06 175 ASP A CA 1
ATOM 1314 C C . ASP A 1 175 ? -4.920 -5.293 -19.393 1.00 80.06 175 ASP A C 1
ATOM 1316 O O . ASP A 1 175 ? -4.013 -5.049 -18.598 1.00 80.06 175 ASP A O 1
ATOM 1320 N N . PHE A 1 176 ? -6.174 -5.501 -18.986 1.00 74.69 176 PHE A N 1
ATOM 1321 C CA . PHE A 1 176 ? -6.550 -5.547 -17.576 1.00 74.69 176 PHE A CA 1
ATOM 1322 C C . PHE A 1 176 ? -5.946 -6.780 -16.888 1.00 74.69 176 PHE A C 1
ATOM 1324 O O . PHE A 1 176 ? -6.251 -7.912 -17.263 1.00 74.69 176 PHE A O 1
ATOM 1331 N N . GLY A 1 177 ? -5.144 -6.574 -15.844 1.00 80.06 177 GLY A N 1
ATOM 1332 C CA . GLY A 1 177 ? -4.618 -7.646 -15.003 1.00 80.06 177 GLY A CA 1
ATOM 1333 C C . GLY A 1 177 ? -3.697 -7.108 -13.915 1.00 80.06 177 GLY A C 1
ATOM 1334 O O . GLY A 1 177 ? -3.462 -5.913 -13.853 1.00 80.06 177 GLY A O 1
ATOM 1335 N N . PHE A 1 178 ? -3.183 -8.003 -13.074 1.00 88.25 178 PHE A N 1
ATOM 1336 C CA . PHE A 1 178 ? -2.078 -7.717 -12.159 1.00 88.25 178 PHE A CA 1
ATOM 1337 C C . PHE A 1 178 ? -0.909 -8.656 -12.485 1.00 88.25 178 PHE A C 1
ATOM 1339 O O . PHE A 1 178 ? -1.155 -9.765 -12.976 1.00 88.25 178 PHE A O 1
ATOM 1346 N N . PRO A 1 179 ? 0.347 -8.251 -12.233 1.00 92.94 179 PRO A N 1
ATOM 1347 C CA . PRO A 1 179 ? 1.491 -9.149 -12.339 1.00 92.94 179 PRO A CA 1
ATOM 1348 C C . PRO A 1 179 ? 1.369 -10.353 -11.401 1.00 92.94 179 PRO A C 1
ATOM 1350 O O . PRO A 1 179 ? 0.936 -10.206 -10.256 1.00 92.94 179 PRO A O 1
ATOM 1353 N N . THR A 1 180 ? 1.765 -11.536 -11.867 1.00 94.81 180 THR A N 1
ATOM 1354 C CA . THR A 1 180 ? 1.827 -12.733 -11.020 1.00 94.81 180 THR A CA 1
ATOM 1355 C C . THR A 1 180 ? 3.065 -12.700 -10.115 1.00 94.81 180 THR A C 1
ATOM 1357 O O . THR A 1 180 ? 4.035 -11.991 -10.413 1.00 94.81 180 THR A O 1
ATOM 1360 N N . PRO A 1 181 ? 3.083 -13.479 -9.016 1.00 96.12 181 PRO A N 1
ATOM 1361 C CA . PRO A 1 181 ? 4.270 -13.613 -8.174 1.00 96.12 181 PRO A CA 1
ATOM 1362 C C . PRO A 1 181 ? 5.529 -14.009 -8.957 1.00 96.12 181 PRO A C 1
ATOM 1364 O O . PRO A 1 181 ? 6.597 -13.455 -8.710 1.00 96.12 181 PRO A O 1
ATOM 1367 N N . GLU A 1 182 ? 5.400 -14.901 -9.941 1.00 96.50 182 GLU A N 1
ATOM 1368 C CA . GLU A 1 182 ? 6.514 -15.379 -10.764 1.00 96.50 182 GLU A CA 1
ATOM 1369 C C . GLU A 1 182 ? 7.084 -14.275 -11.662 1.00 96.50 182 GLU A C 1
ATOM 1371 O O . GLU A 1 182 ? 8.304 -14.158 -11.787 1.00 96.50 182 GLU A O 1
ATOM 1376 N N . GLU A 1 183 ? 6.223 -13.444 -12.259 1.00 95.94 183 GLU A N 1
ATOM 1377 C CA . GLU A 1 183 ? 6.645 -12.304 -13.083 1.00 95.94 183 GLU A CA 1
ATOM 1378 C C . GLU A 1 183 ? 7.380 -11.253 -12.241 1.00 95.94 183 GLU A C 1
ATOM 1380 O O . GLU A 1 183 ? 8.389 -10.692 -12.675 1.00 95.94 183 GLU A O 1
ATOM 1385 N N . ILE A 1 184 ? 6.905 -11.014 -11.014 1.00 97.69 184 I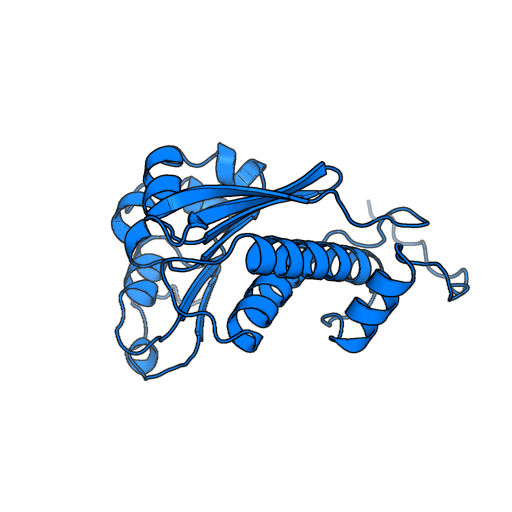LE A N 1
ATOM 1386 C CA . ILE A 1 184 ? 7.564 -10.124 -10.051 1.00 97.69 184 ILE A CA 1
ATOM 1387 C C . ILE A 1 184 ? 8.943 -10.686 -9.683 1.00 97.69 184 ILE A C 1
ATOM 1389 O O . ILE A 1 184 ? 9.936 -9.960 -9.742 1.00 97.69 184 ILE A O 1
ATOM 1393 N N . ASP A 1 185 ? 9.035 -11.976 -9.359 1.00 96.69 185 ASP A N 1
ATOM 1394 C CA . ASP A 1 185 ? 10.298 -12.633 -9.001 1.00 96.69 185 ASP A CA 1
ATOM 1395 C C . ASP A 1 185 ? 11.299 -12.661 -10.156 1.00 96.69 185 ASP A C 1
ATOM 1397 O O . ASP A 1 185 ? 12.509 -12.521 -9.952 1.00 96.69 185 ASP A O 1
ATOM 1401 N N . GLU A 1 186 ? 10.822 -12.830 -11.386 1.00 96.44 186 GLU A N 1
ATOM 1402 C CA . GLU A 1 186 ? 11.647 -12.713 -12.582 1.00 96.44 186 GLU A CA 1
ATOM 1403 C C . GLU A 1 186 ? 12.181 -11.291 -12.768 1.00 96.44 186 GLU A C 1
ATOM 1405 O O . GLU A 1 186 ? 13.389 -11.120 -12.953 1.00 96.44 186 GLU A O 1
ATOM 141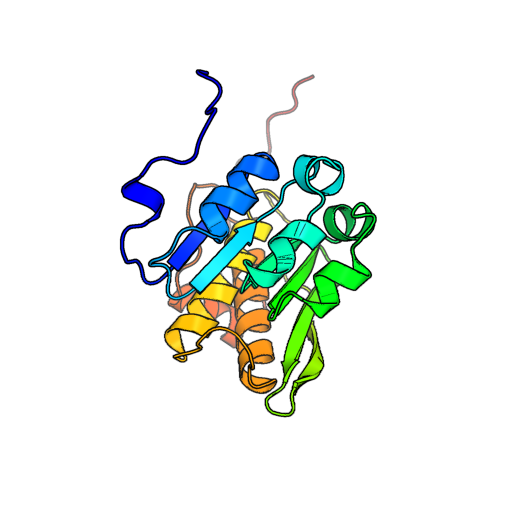0 N N . ALA A 1 187 ? 11.326 -10.271 -12.640 1.00 96.25 187 ALA A N 1
ATOM 1411 C CA . ALA A 1 187 ? 11.747 -8.876 -12.729 1.00 96.25 187 ALA A CA 1
ATOM 1412 C C . ALA A 1 187 ? 12.787 -8.527 -11.654 1.00 96.25 187 ALA A C 1
ATOM 1414 O O . ALA A 1 187 ? 13.793 -7.883 -11.959 1.00 96.25 187 ALA A O 1
ATOM 1415 N N . LEU A 1 188 ? 12.592 -9.001 -10.418 1.00 97.31 188 LEU A N 1
ATOM 1416 C CA . LEU A 1 188 ? 13.537 -8.826 -9.313 1.00 97.31 188 LEU A CA 1
ATOM 1417 C C . LEU A 1 188 ? 14.890 -9.481 -9.604 1.00 97.31 188 LEU A C 1
ATOM 1419 O O . LEU A 1 188 ? 15.921 -8.835 -9.425 1.00 97.31 188 LEU A O 1
ATOM 1423 N N . ARG A 1 189 ? 14.904 -10.723 -10.111 1.00 97.12 189 ARG A N 1
ATOM 1424 C CA . ARG A 1 189 ? 16.145 -11.407 -10.524 1.00 97.12 189 ARG A CA 1
ATOM 1425 C C . ARG A 1 189 ? 16.855 -10.683 -11.667 1.00 97.12 189 ARG A C 1
ATOM 1427 O O . ARG A 1 189 ? 18.081 -10.630 -11.678 1.00 97.12 189 ARG A O 1
ATOM 1434 N N . ALA A 1 190 ? 16.101 -10.127 -12.613 1.00 95.81 190 ALA A N 1
ATOM 1435 C CA . ALA A 1 190 ? 16.646 -9.340 -13.716 1.00 95.81 190 ALA A CA 1
ATOM 1436 C C . ALA A 1 190 ? 17.121 -7.939 -13.281 1.00 95.81 190 ALA A C 1
ATOM 1438 O O . ALA A 1 190 ? 17.901 -7.304 -13.994 1.00 95.81 190 ALA A O 1
ATOM 1439 N N . GLY A 1 191 ? 16.634 -7.432 -12.143 1.00 96.31 191 GLY A N 1
ATOM 1440 C CA . GLY A 1 191 ? 16.917 -6.090 -11.631 1.00 96.31 191 GLY A CA 1
ATOM 1441 C C . GLY A 1 191 ? 16.304 -4.950 -12.454 1.00 96.31 191 GLY A C 1
ATOM 1442 O O . GLY A 1 191 ? 16.630 -3.786 -12.218 1.00 96.31 191 GLY A O 1
ATOM 1443 N N . ARG A 1 192 ? 15.456 -5.260 -13.446 1.00 95.00 192 ARG A N 1
ATOM 1444 C CA . ARG A 1 192 ? 14.773 -4.284 -14.309 1.00 95.00 192 ARG A CA 1
ATOM 1445 C C . ARG A 1 192 ? 13.599 -4.900 -15.069 1.00 95.00 192 ARG A C 1
ATOM 1447 O O . ARG A 1 192 ? 13.617 -6.088 -15.375 1.00 95.00 192 ARG A O 1
ATOM 1454 N N . VAL A 1 193 ? 12.644 -4.067 -15.482 1.00 92.50 193 VAL A N 1
ATOM 1455 C CA . VAL A 1 193 ? 11.551 -4.451 -16.397 1.00 92.50 193 VAL A CA 1
ATOM 1456 C C . VAL A 1 193 ? 11.885 -4.100 -17.860 1.00 92.50 193 VAL A C 1
ATOM 1458 O O . VAL A 1 193 ? 12.579 -3.116 -18.157 1.00 92.50 193 VAL A O 1
ATOM 1461 N N . GLY A 1 194 ? 11.409 -4.941 -18.785 1.00 82.19 194 GLY A N 1
ATOM 1462 C CA . GLY A 1 194 ? 11.542 -4.776 -20.241 1.00 82.19 194 GLY A CA 1
ATOM 1463 C C . GLY A 1 194 ? 12.821 -5.370 -20.852 1.00 82.19 194 GLY A C 1
ATOM 1464 O O . GLY A 1 194 ? 13.063 -5.236 -22.048 1.00 82.19 194 GLY A O 1
ATOM 1465 N N . ALA A 1 195 ? 13.636 -6.078 -20.066 1.00 63.00 195 ALA A N 1
ATOM 1466 C CA . ALA A 1 195 ? 14.776 -6.841 -20.570 1.00 63.00 195 ALA A CA 1
ATOM 1467 C C . ALA A 1 195 ? 14.336 -8.256 -20.993 1.00 63.00 195 ALA A C 1
ATOM 1469 O O . ALA A 1 195 ? 14.562 -9.204 -20.254 1.00 63.00 195 ALA A O 1
ATOM 1470 N N . GLY A 1 196 ? 13.674 -8.426 -22.146 1.00 51.38 196 GLY A N 1
ATOM 1471 C CA . GLY A 1 196 ? 13.432 -9.796 -22.644 1.00 51.38 196 GLY A CA 1
ATOM 1472 C C . GLY A 1 196 ? 12.310 -10.046 -23.647 1.00 51.38 196 GLY A C 1
ATOM 1473 O O . GLY A 1 196 ? 12.241 -11.145 -24.189 1.00 51.38 196 GLY A O 1
ATOM 1474 N N . ARG A 1 197 ? 11.451 -9.073 -23.965 1.00 45.34 197 ARG A N 1
ATOM 1475 C CA . ARG A 1 197 ? 10.506 -9.208 -25.084 1.00 45.34 197 ARG A CA 1
ATOM 1476 C C . ARG A 1 197 ? 10.662 -8.019 -26.015 1.00 45.34 197 ARG A C 1
ATOM 1478 O O . ARG A 1 197 ? 10.381 -6.891 -25.629 1.00 45.34 197 ARG A O 1
ATOM 1485 N N . ALA A 1 198 ? 11.112 -8.285 -27.241 1.00 39.84 198 ALA A N 1
ATOM 1486 C CA . ALA A 1 198 ? 10.895 -7.364 -28.344 1.00 39.84 198 ALA A CA 1
ATOM 1487 C C . ALA A 1 198 ? 9.382 -7.169 -28.449 1.00 39.84 198 ALA A C 1
ATOM 1489 O O . ALA A 1 198 ? 8.649 -8.087 -28.819 1.00 39.84 198 ALA A O 1
ATOM 1490 N N . PHE A 1 199 ? 8.897 -6.011 -28.018 1.00 45.53 199 PHE A N 1
ATOM 1491 C CA . PHE A 1 199 ? 7.512 -5.662 -28.251 1.00 45.53 199 PHE A CA 1
ATOM 1492 C C . PHE A 1 199 ? 7.337 -5.487 -29.760 1.00 45.53 199 PHE A C 1
ATOM 1494 O O . PHE A 1 199 ? 8.155 -4.790 -30.364 1.00 45.53 199 PHE A O 1
ATOM 1501 N N . PRO A 1 200 ? 6.318 -6.097 -30.387 1.00 43.09 200 PRO A N 1
ATOM 1502 C CA . PRO A 1 200 ? 5.999 -5.758 -31.761 1.00 43.09 200 PRO A CA 1
ATOM 1503 C C . PRO A 1 200 ? 5.722 -4.252 -31.815 1.00 43.09 200 PRO A C 1
ATOM 1505 O O . PRO A 1 200 ? 4.877 -3.734 -31.081 1.00 43.09 200 PRO A O 1
ATOM 1508 N N . GLU A 1 201 ? 6.495 -3.544 -32.634 1.00 42.38 201 GLU A N 1
ATOM 1509 C CA . GLU A 1 201 ? 6.238 -2.155 -32.985 1.00 42.38 201 GLU A CA 1
ATOM 1510 C C . GLU A 1 201 ? 4.854 -2.089 -33.636 1.00 42.38 201 GLU A C 1
ATOM 1512 O O . GLU A 1 201 ? 4.665 -2.520 -34.771 1.00 42.38 201 GLU A O 1
ATOM 1517 N N . GLY A 1 202 ? 3.850 -1.609 -32.906 1.00 52.09 202 GLY A N 1
ATOM 1518 C CA . GLY A 1 202 ? 2.509 -1.523 -33.467 1.00 52.09 202 GLY A CA 1
ATOM 1519 C C . GLY A 1 202 ? 1.444 -1.170 -32.449 1.00 52.09 202 GLY A C 1
ATOM 1520 O O . GLY A 1 202 ? 0.818 -2.064 -31.898 1.00 52.09 202 GLY A O 1
ATOM 1521 N N . ALA A 1 203 ? 1.265 0.137 -32.237 1.00 41.66 203 ALA A N 1
ATOM 1522 C CA . ALA A 1 203 ? -0.001 0.840 -31.961 1.00 41.66 203 ALA A CA 1
ATOM 1523 C C . ALA A 1 203 ? 0.226 2.065 -31.057 1.00 41.66 203 ALA A C 1
ATOM 1525 O O . ALA A 1 203 ? -0.405 2.229 -30.018 1.00 41.66 203 ALA A O 1
ATOM 1526 N N . ALA A 1 204 ? 1.112 2.970 -31.475 1.00 47.28 204 ALA A N 1
ATOM 1527 C CA . ALA A 1 204 ? 0.899 4.375 -31.165 1.00 47.28 204 ALA A CA 1
ATOM 1528 C C . ALA A 1 204 ? -0.012 4.929 -32.262 1.00 47.28 204 ALA A C 1
ATOM 1530 O O . ALA A 1 204 ? 0.452 5.154 -33.376 1.00 47.28 204 ALA A O 1
ATOM 1531 N N . GLN A 1 205 ? -1.300 5.091 -31.961 1.00 44.34 205 GLN A N 1
ATOM 1532 C CA . GLN A 1 205 ? -2.164 6.080 -32.604 1.00 44.34 205 GLN A CA 1
ATOM 1533 C C . GLN A 1 205 ? -3.512 6.146 -31.887 1.00 44.34 205 GLN A C 1
ATOM 1535 O O . GLN A 1 205 ? -4.328 5.240 -31.997 1.00 44.34 205 GLN A O 1
ATOM 1540 N N . SER A 1 206 ? -3.744 7.256 -31.191 1.00 38.50 206 SER A N 1
ATOM 1541 C CA . SER A 1 206 ? -5.052 7.911 -31.147 1.00 38.50 206 SER A CA 1
ATOM 1542 C C . SER A 1 206 ? -4.884 9.286 -30.503 1.00 38.50 206 SER A C 1
ATOM 1544 O O . SER A 1 206 ? -5.160 9.484 -29.322 1.00 38.50 206 SER A O 1
ATOM 1546 N N . ASN A 1 207 ? -4.419 10.238 -31.314 1.00 52.94 207 ASN A N 1
ATOM 1547 C CA . ASN A 1 207 ? -4.768 11.642 -31.133 1.00 52.94 207 ASN A CA 1
ATOM 1548 C C . ASN A 1 207 ? -6.286 11.776 -31.256 1.00 52.94 207 ASN A C 1
ATOM 1550 O O . ASN A 1 207 ? -6.826 11.378 -32.287 1.00 52.94 207 ASN A O 1
ATOM 1554 N N . VAL A 1 208 ? -6.939 12.403 -30.283 1.00 38.12 208 VAL A N 1
ATOM 1555 C CA . VAL A 1 208 ? -8.212 13.105 -30.497 1.00 38.12 208 VAL A CA 1
ATOM 1556 C C . VAL A 1 208 ? -8.351 14.188 -29.418 1.00 38.12 208 VAL A C 1
ATOM 1558 O O . VAL A 1 208 ? -7.948 13.949 -28.281 1.00 38.12 208 VAL A O 1
ATOM 1561 N N . PRO A 1 209 ? -9.068 15.276 -29.707 1.00 42.81 209 PRO A N 1
ATOM 1562 C CA . PRO A 1 209 ? -8.667 16.456 -30.465 1.00 42.81 209 PRO A CA 1
ATOM 1563 C C . PRO A 1 209 ? -8.270 17.642 -29.565 1.00 42.81 209 PRO A C 1
ATOM 1565 O O . PRO A 1 209 ? -8.735 17.712 -28.404 1.00 42.81 209 PRO A O 1
#